Protein AF-A0A7S2R1R9-F1 (afdb_monomer)

InterPro domains:
  IPR0130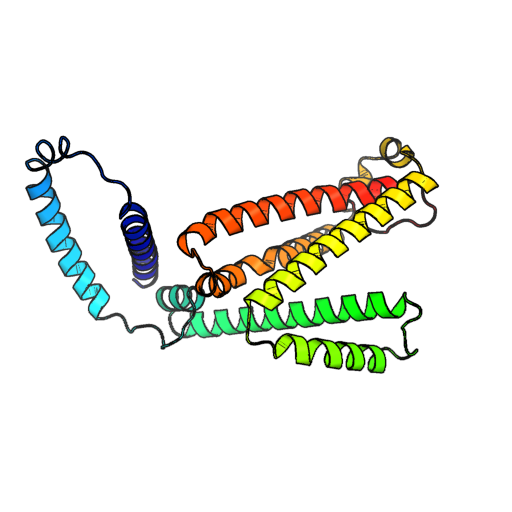57 Amino acid transporter, transmembrane domain [PF01490] (65-236)

Solvent-accessible surface area (backbone atoms only — not comparable to full-atom values): 14734 Å² total; per-residue (Å²): 110,43,59,59,52,32,52,50,55,54,49,52,53,49,52,54,54,52,53,64,67,50,76,76,63,90,74,70,84,78,67,69,74,77,54,68,80,77,40,71,70,53,53,54,56,50,51,52,54,48,49,58,48,47,58,61,50,72,73,51,82,72,68,66,87,89,57,51,74,68,43,44,50,28,29,41,49,57,31,71,64,34,29,56,50,49,52,51,51,52,51,53,50,52,52,50,50,54,52,52,52,52,52,49,52,50,56,52,37,68,78,39,96,78,48,79,87,40,74,68,56,48,51,51,53,51,46,65,58,47,53,61,61,72,66,54,84,55,62,69,61,52,52,54,53,48,53,51,50,53,53,51,55,54,50,52,52,53,51,52,47,50,51,30,37,73,76,50,40,72,56,16,72,78,66,72,49,77,77,55,68,46,56,90,42,72,67,50,46,51,51,45,50,50,51,50,53,58,71,60,57,56,59,77,54,50,64,68,50,35,80,75,43,97,58,54,87,50,44,68,62,52,51,52,52,50,50,52,51,51,50,53,48,49,54,49,53,44,39,53,49,50,36,32,36,58,75,42,91,71,65,69,94,58,74,44,90

Organism: NCBI:txid49252

Secondary structure (DSSP, 8-state):
-HHHHHHHHHHHHHHHHHHHHHTT----TTTTTTSTTSSHHHHHHHHHHHHHHHHHHHTS-PPPTT--HHHHHHHHHHTHHHHHHHHHHHHHHHHHHHHHHHHHHHHHHHTSTT--S-HHHHHHHHHHHHHHHHT---HHHHHHHHHHHHHHHHHHHHHHHHHHHHHHTTGGGGS--GGGSS-SSHHHHHHHHHHHHHHHTTHHHHHHHHTT-S-GGGHHHHHHHHHHHHHHHHHHHHHHHHHHHTTSSS-------

Mean predicted aligned error: 11.94 Å

Structure (mmCIF, N/CA/C/O backbone):
data_AF-A0A7S2R1R9-F1
#
_entry.id   AF-A0A7S2R1R9-F1
#
loop_
_atom_site.group_PDB
_atom_site.id
_atom_site.type_symbol
_atom_site.label_atom_id
_atom_site.label_alt_id
_atom_site.label_comp_id
_atom_site.label_asym_id
_atom_site.label_entity_id
_atom_site.label_seq_id
_atom_site.pdbx_PDB_ins_code
_atom_site.Cartn_x
_atom_site.Cartn_y
_atom_site.Cartn_z
_atom_site.occupancy
_atom_site.B_iso_or_equiv
_atom_site.auth_seq_id
_atom_site.auth_comp_id
_atom_site.auth_asym_id
_atom_site.auth_atom_id
_atom_site.pdbx_PDB_model_num
ATOM 1 N N . ASP A 1 1 ? -28.856 -13.871 17.819 1.00 63.75 1 ASP A N 1
ATOM 2 C CA . ASP A 1 1 ? -28.711 -12.886 18.918 1.00 63.75 1 ASP A CA 1
ATOM 3 C C . ASP A 1 1 ? -27.530 -11.928 18.795 1.00 63.75 1 ASP A C 1
ATOM 5 O O . ASP A 1 1 ? -27.769 -10.733 18.704 1.00 63.75 1 ASP A O 1
ATOM 9 N N . ARG A 1 2 ? -26.269 -12.381 18.755 1.00 61.78 2 ARG A N 1
ATOM 10 C CA . ARG A 1 2 ? -25.092 -11.475 18.716 1.00 61.78 2 ARG A CA 1
ATOM 11 C C . ARG A 1 2 ? -25.023 -10.553 17.486 1.00 61.78 2 ARG A C 1
ATOM 13 O O . ARG A 1 2 ? -24.747 -9.368 17.612 1.00 61.78 2 ARG A O 1
ATOM 20 N N . LEU A 1 3 ? -25.391 -11.057 16.309 1.00 60.50 3 LEU A N 1
ATOM 21 C CA . LEU A 1 3 ? -25.391 -10.272 15.067 1.00 60.50 3 LEU A CA 1
ATOM 22 C C . LEU A 1 3 ? -26.447 -9.148 15.067 1.00 60.50 3 LEU A C 1
ATOM 24 O O . LEU A 1 3 ? -26.178 -8.040 14.615 1.00 60.50 3 LEU A O 1
ATOM 28 N N . VAL A 1 4 ? -27.619 -9.409 15.657 1.00 66.81 4 VAL A N 1
ATOM 29 C CA . VAL A 1 4 ? -28.670 -8.399 15.875 1.00 66.81 4 VAL A CA 1
ATOM 30 C C . VAL A 1 4 ? -28.170 -7.323 16.842 1.00 66.81 4 VAL A C 1
ATOM 32 O O . VAL A 1 4 ? -28.324 -6.137 16.571 1.00 66.81 4 VAL A O 1
ATOM 35 N N . LYS A 1 5 ? -27.472 -7.718 17.915 1.00 64.44 5 LYS A N 1
ATOM 36 C CA . LYS A 1 5 ? -26.838 -6.787 18.868 1.00 64.44 5 LYS A CA 1
ATOM 37 C C . LYS A 1 5 ? -25.778 -5.897 18.202 1.00 64.44 5 LYS A C 1
ATOM 39 O O . LYS A 1 5 ? -25.724 -4.703 18.476 1.00 64.44 5 LYS A O 1
ATOM 44 N N . CYS A 1 6 ? -24.985 -6.448 17.282 1.00 63.81 6 CYS A N 1
ATOM 45 C CA . CYS A 1 6 ? -24.023 -5.676 16.494 1.00 63.81 6 CYS A CA 1
ATOM 46 C C . CYS A 1 6 ? -24.707 -4.631 15.594 1.00 63.81 6 CYS A C 1
ATOM 48 O O . CYS A 1 6 ? -24.239 -3.496 15.509 1.00 63.81 6 CYS A O 1
ATOM 50 N N . LEU A 1 7 ? -25.814 -4.991 14.935 1.00 66.44 7 LEU A N 1
ATOM 51 C CA . LEU A 1 7 ? -26.575 -4.060 14.093 1.00 66.44 7 LEU A CA 1
ATOM 52 C C . LEU A 1 7 ? -27.149 -2.896 14.913 1.00 66.44 7 LEU A C 1
ATOM 54 O O . LEU A 1 7 ? -27.009 -1.746 14.497 1.00 66.44 7 LEU A O 1
ATOM 58 N N . TYR A 1 8 ? -27.682 -3.174 16.107 1.00 65.62 8 TYR A N 1
ATOM 59 C CA . TYR A 1 8 ? -28.163 -2.135 17.025 1.00 65.62 8 TYR A CA 1
ATOM 60 C C . TYR A 1 8 ? -27.048 -1.195 17.495 1.00 65.62 8 TYR A C 1
ATOM 62 O O . TYR A 1 8 ? -27.221 0.019 17.442 1.00 65.62 8 TYR A O 1
ATOM 70 N N . TYR A 1 9 ? -25.876 -1.719 17.868 1.00 67.19 9 TYR A N 1
ATOM 71 C CA . TYR A 1 9 ? -24.728 -0.884 18.248 1.00 67.19 9 TYR A CA 1
ATOM 72 C C . TYR A 1 9 ? -24.283 0.058 17.110 1.00 67.19 9 TYR A C 1
ATOM 74 O O . TYR A 1 9 ? -23.940 1.221 17.351 1.00 67.19 9 TYR A O 1
ATOM 82 N N . ILE A 1 10 ? -24.306 -0.414 15.856 1.00 66.31 10 ILE A N 1
ATOM 83 C CA . ILE A 1 10 ? -23.992 0.412 14.678 1.00 66.31 10 ILE A CA 1
ATOM 84 C C . ILE A 1 10 ? -25.052 1.506 14.481 1.00 66.31 10 ILE A C 1
ATOM 86 O O . ILE A 1 10 ? -24.714 2.648 14.150 1.00 66.31 10 ILE A O 1
ATOM 90 N N . GLU A 1 11 ? -26.327 1.173 14.670 1.00 65.44 11 GLU A N 1
ATOM 91 C CA . GLU A 1 11 ? -27.445 2.101 14.503 1.00 65.44 11 GLU A CA 1
ATOM 92 C C . GLU A 1 11 ? -27.473 3.180 15.596 1.00 65.44 11 GLU A C 1
ATOM 94 O O . GLU A 1 11 ? -27.579 4.369 15.288 1.00 65.44 11 GLU A O 1
ATOM 99 N N . GLU A 1 12 ? -27.242 2.808 16.853 1.00 61.91 12 GLU A N 1
ATOM 100 C CA . GLU A 1 12 ? -27.169 3.736 17.983 1.00 61.91 12 GLU A CA 1
ATOM 101 C C . GLU A 1 12 ? -25.979 4.702 17.845 1.00 61.91 12 GLU A C 1
ATOM 103 O O . GLU A 1 12 ? -26.135 5.919 17.992 1.00 61.91 12 GLU A O 1
ATOM 108 N N . ASN A 1 13 ? -24.811 4.206 17.413 1.00 61.69 13 ASN A N 1
ATOM 109 C CA . ASN A 1 13 ? -23.664 5.064 17.095 1.00 61.69 13 ASN A CA 1
ATOM 110 C C . ASN A 1 13 ? -23.911 5.982 15.889 1.00 61.69 13 ASN A C 1
ATOM 112 O O . ASN A 1 13 ? -23.386 7.102 15.846 1.00 61.69 13 ASN A O 1
ATOM 116 N N . LYS A 1 14 ? -24.714 5.563 14.901 1.00 57.97 14 LYS A N 1
ATOM 117 C CA . LYS A 1 14 ? -25.156 6.456 13.816 1.00 57.97 14 LYS A CA 1
ATOM 118 C C . LYS A 1 14 ? -26.059 7.564 14.357 1.00 57.97 14 LYS A C 1
ATOM 120 O O . LYS A 1 14 ? -25.831 8.732 14.034 1.00 57.97 14 LYS A O 1
ATOM 125 N N . ILE A 1 15 ? -27.039 7.232 15.198 1.00 49.41 15 ILE A N 1
ATOM 126 C CA . ILE A 1 15 ? -27.992 8.196 15.771 1.00 49.41 15 ILE A CA 1
ATOM 127 C C . ILE A 1 15 ? -27.271 9.208 16.671 1.00 49.41 15 ILE A C 1
ATOM 129 O O . ILE A 1 15 ? -27.505 10.415 16.546 1.00 49.41 15 ILE A O 1
ATOM 133 N N . TYR A 1 16 ? -26.335 8.754 17.508 1.00 45.72 16 TYR A N 1
ATOM 134 C CA . TYR A 1 16 ? -25.568 9.625 18.401 1.00 45.72 16 TYR A CA 1
ATOM 135 C C . TYR A 1 16 ? -24.697 10.630 17.627 1.00 45.72 16 TYR A C 1
ATOM 137 O O . TYR A 1 16 ? -24.669 11.824 17.942 1.00 45.72 16 TYR A O 1
ATOM 145 N N . ASN A 1 17 ? -24.060 10.186 16.538 1.00 48.56 17 ASN A N 1
ATOM 146 C CA . ASN A 1 17 ? -23.268 11.065 15.672 1.00 48.56 17 ASN A CA 1
ATOM 147 C C . ASN A 1 17 ? -24.140 12.068 14.884 1.00 48.56 17 ASN A C 1
ATOM 149 O O . ASN A 1 17 ? -23.760 13.233 14.736 1.00 48.56 17 ASN A O 1
ATOM 153 N N . VAL A 1 18 ? -25.337 11.670 14.437 1.00 50.72 18 VAL A N 1
ATOM 154 C CA . VAL A 1 18 ? -26.288 12.568 13.748 1.00 50.72 18 VAL A CA 1
ATOM 155 C C . VAL A 1 18 ? -26.890 13.605 14.707 1.00 50.72 18 VAL A C 1
ATOM 157 O O . VAL A 1 18 ? -27.048 14.770 14.335 1.00 50.72 18 VAL A O 1
ATOM 160 N N . SER A 1 19 ? -27.187 13.210 15.946 1.00 48.94 19 SER A N 1
ATOM 161 C CA . SER A 1 19 ? -27.663 14.089 17.023 1.00 48.94 19 SER A CA 1
ATOM 162 C C . SER A 1 19 ? -26.641 15.186 17.351 1.00 48.94 19 SER A C 1
ATOM 164 O O . SER A 1 19 ? -26.970 16.377 17.327 1.00 48.94 19 SER A O 1
ATOM 166 N N . LYS A 1 20 ? -25.370 14.804 17.533 1.00 44.59 20 LYS A N 1
ATOM 167 C CA . LYS A 1 20 ? -24.270 15.736 17.823 1.00 44.59 20 LYS A CA 1
ATOM 168 C C . LYS A 1 20 ? -24.002 16.706 16.663 1.00 44.59 20 LYS A C 1
ATOM 170 O O . LYS A 1 20 ? -23.776 17.890 16.897 1.00 44.59 20 LYS A O 1
ATOM 175 N N . SER A 1 21 ? -24.121 16.243 15.415 1.00 48.00 21 SER A N 1
ATOM 176 C CA . SER A 1 21 ? -23.999 17.084 14.210 1.00 48.00 21 SER A CA 1
ATOM 177 C C . SER A 1 21 ? -25.171 18.071 14.037 1.00 48.00 21 SER A C 1
ATOM 179 O O . SER A 1 21 ? -24.993 19.190 13.548 1.00 48.00 21 SER A O 1
ATOM 181 N N . ARG A 1 22 ? -26.382 17.712 14.486 1.00 45.84 22 ARG A N 1
ATOM 182 C CA . ARG A 1 22 ? -27.576 18.575 14.396 1.00 45.84 22 ARG A CA 1
ATOM 183 C C . ARG A 1 22 ? -27.680 19.639 15.492 1.00 45.84 22 ARG A C 1
ATOM 185 O O . ARG A 1 22 ? -28.485 20.558 15.337 1.00 45.84 22 ARG A O 1
ATOM 192 N N . GLY A 1 23 ? -26.828 19.601 16.519 1.00 45.72 23 GLY A N 1
ATOM 193 C CA . GLY A 1 23 ? -26.759 20.602 17.595 1.00 45.72 23 GLY A CA 1
ATOM 194 C C . GLY A 1 23 ? -26.401 22.036 17.162 1.00 45.72 23 GLY A C 1
ATOM 195 O O . GLY A 1 23 ? -26.325 22.924 18.008 1.00 45.72 23 GLY A O 1
ATOM 196 N N . HIS A 1 24 ? -26.199 22.297 15.863 1.00 42.72 24 HIS A N 1
ATOM 197 C CA . HIS A 1 24 ? -25.832 23.617 15.336 1.00 42.72 24 HIS A CA 1
ATOM 198 C C . HIS A 1 24 ? -26.765 24.202 14.263 1.00 42.72 24 HIS A C 1
ATOM 200 O O . HIS A 1 24 ? -26.494 25.282 13.739 1.00 42.72 24 HIS A O 1
ATOM 206 N N . ARG A 1 25 ? -27.906 23.570 13.955 1.00 44.00 25 ARG A N 1
ATOM 207 C CA . ARG A 1 25 ? -28.942 24.202 13.116 1.00 44.00 25 ARG A CA 1
ATOM 208 C C . ARG A 1 25 ? -30.123 24.641 13.975 1.00 44.00 25 ARG A C 1
ATOM 210 O O . ARG A 1 25 ? -30.957 23.826 14.353 1.00 44.00 25 ARG A O 1
ATOM 217 N N . LYS A 1 26 ? -30.217 25.954 14.230 1.00 44.34 26 LYS A N 1
ATOM 218 C CA . LYS A 1 26 ? -31.436 26.635 14.703 1.00 44.34 26 LYS A CA 1
ATOM 219 C C . LYS A 1 26 ? -32.569 26.376 13.704 1.00 44.34 26 LYS A C 1
ATOM 221 O O . LYS A 1 26 ? -32.774 27.140 12.767 1.00 44.34 26 LYS A O 1
ATOM 226 N N . THR A 1 27 ? -33.298 25.279 13.875 1.00 43.88 27 THR A N 1
ATOM 227 C CA . THR A 1 27 ? -34.550 25.052 13.155 1.00 43.88 27 THR A CA 1
ATOM 228 C C . THR A 1 27 ? -35.643 25.911 13.773 1.00 43.88 27 THR A C 1
ATOM 230 O O . THR A 1 27 ? -35.882 25.870 14.982 1.00 43.88 27 THR A O 1
ATOM 233 N N . SER A 1 28 ? -36.271 26.696 12.907 1.00 50.31 28 SER A N 1
ATOM 234 C CA . SER A 1 28 ? -37.325 27.664 13.168 1.00 50.31 28 SER A CA 1
ATOM 235 C C . SER A 1 28 ? -38.508 27.086 13.958 1.00 50.31 28 SER A C 1
ATOM 237 O O . SER A 1 28 ? -38.953 25.951 13.777 1.00 50.31 28 SER A O 1
ATOM 239 N N . SER A 1 29 ? -39.035 27.922 14.848 1.00 50.94 29 SER A N 1
ATOM 240 C CA . SER A 1 29 ? -40.053 27.653 15.871 1.00 50.94 29 SER A CA 1
ATOM 241 C C . SER A 1 29 ? -41.446 27.262 15.349 1.00 50.94 29 SER A C 1
ATOM 243 O O . SER A 1 29 ? -42.312 26.902 16.145 1.00 50.94 29 SER A O 1
ATOM 245 N N . LEU A 1 30 ? -41.676 27.271 14.034 1.00 49.41 30 LEU A N 1
ATOM 246 C CA . LEU A 1 30 ? -43.000 27.072 13.430 1.00 49.41 30 LEU A CA 1
ATOM 247 C C . LEU A 1 30 ? -43.379 25.603 13.181 1.00 49.41 30 LEU A C 1
ATOM 249 O O . LEU A 1 30 ? -44.562 25.292 13.075 1.00 49.41 30 LEU A O 1
ATOM 253 N N . ARG A 1 31 ? -42.420 24.666 13.181 1.00 46.50 31 ARG A N 1
ATOM 254 C CA . ARG A 1 31 ? -42.706 23.234 12.941 1.00 46.50 31 ARG A CA 1
ATOM 255 C C . ARG A 1 31 ? -43.074 22.436 14.202 1.00 46.50 31 ARG A C 1
ATOM 257 O O . ARG A 1 31 ? -43.508 21.294 14.097 1.00 46.50 31 ARG A O 1
ATOM 264 N N . ARG A 1 32 ? -42.946 23.033 15.398 1.00 49.22 32 ARG A N 1
ATOM 265 C CA . ARG A 1 32 ? -43.160 22.356 16.698 1.00 49.22 32 ARG A CA 1
ATOM 266 C C . ARG A 1 32 ? -44.624 22.121 17.079 1.00 49.22 32 ARG A C 1
ATOM 268 O O . ARG A 1 32 ? -44.876 21.331 17.983 1.00 49.22 32 ARG A O 1
ATOM 275 N N . ARG A 1 33 ? -45.591 22.793 16.445 1.00 50.91 33 ARG A N 1
ATOM 276 C CA . ARG A 1 33 ? -47.006 22.683 16.854 1.00 50.91 33 ARG A CA 1
ATOM 277 C C . ARG A 1 33 ? -47.820 21.659 16.061 1.00 50.91 33 ARG A C 1
ATOM 279 O O . ARG A 1 33 ? -48.752 21.108 16.629 1.00 50.91 33 ARG A O 1
ATOM 286 N N . MET A 1 34 ? -47.444 21.334 14.821 1.00 47.28 34 MET A N 1
ATOM 287 C CA . MET A 1 34 ? -48.188 20.350 14.014 1.00 47.28 34 MET A CA 1
ATOM 288 C C . MET A 1 34 ? -47.777 18.888 14.248 1.00 47.28 34 MET A C 1
ATOM 290 O O . MET A 1 34 ? -48.585 18.001 14.015 1.00 47.28 34 MET A O 1
ATOM 294 N N . PHE A 1 35 ? -46.579 18.618 14.775 1.00 46.47 35 PHE A N 1
ATOM 295 C CA . PHE A 1 35 ? -46.134 17.239 15.041 1.00 46.47 35 PHE A CA 1
ATOM 296 C C . PHE A 1 35 ? -46.561 16.684 16.407 1.00 46.47 35 PHE A C 1
ATOM 298 O O . PHE A 1 35 ? -46.531 15.480 16.619 1.00 46.47 35 PHE A O 1
ATOM 305 N N . LYS A 1 36 ? -47.031 17.530 17.331 1.00 46.94 36 LYS A N 1
ATOM 306 C CA . LYS A 1 36 ? -47.235 17.143 18.738 1.00 46.94 36 LYS A CA 1
ATOM 307 C C . LYS A 1 36 ? -48.437 16.215 18.990 1.00 46.94 36 LYS A C 1
ATOM 309 O O . LYS A 1 36 ? -48.588 15.720 20.099 1.00 46.94 36 LYS A O 1
ATOM 314 N N . LYS A 1 37 ? -49.306 15.995 17.996 1.00 47.25 37 LYS A N 1
ATOM 315 C CA . LYS A 1 37 ? -50.548 15.210 18.154 1.00 47.25 37 LYS A CA 1
ATOM 316 C C . LYS A 1 37 ? -50.536 13.857 17.431 1.00 47.25 37 LYS A C 1
ATOM 318 O O . LYS A 1 37 ? -51.423 13.051 17.668 1.00 47.25 37 LYS A O 1
ATOM 323 N N . MET A 1 38 ? -49.523 13.602 16.601 1.00 45.38 38 MET A N 1
ATOM 324 C CA . MET A 1 38 ? -49.336 12.337 15.872 1.00 45.38 38 MET A CA 1
ATOM 325 C C . MET A 1 38 ? -48.191 11.487 16.464 1.00 45.38 38 MET A C 1
ATOM 327 O O . MET A 1 38 ? -47.853 10.437 15.931 1.00 45.38 38 MET A O 1
ATOM 331 N N . ASP A 1 39 ? -47.607 11.958 17.570 1.00 50.66 39 ASP A N 1
ATOM 332 C CA . ASP A 1 39 ? -46.399 11.414 18.199 1.00 50.66 39 ASP A CA 1
ATOM 333 C C . ASP A 1 39 ? -46.721 10.512 19.404 1.00 50.66 39 ASP A C 1
ATOM 335 O O . ASP A 1 39 ? -46.043 9.522 19.644 1.00 50.66 39 ASP A O 1
ATOM 339 N N . SER A 1 40 ? -47.799 10.775 20.157 1.00 50.94 40 SER A N 1
ATOM 340 C CA . SER A 1 40 ? -48.005 10.100 21.453 1.00 50.94 40 SER A CA 1
ATOM 341 C C . SER A 1 40 ? -48.355 8.610 21.352 1.00 50.94 40 SER A C 1
ATOM 343 O O . SER A 1 40 ? -48.248 7.895 22.345 1.00 50.94 40 SER A O 1
ATOM 345 N N . SER A 1 41 ? -48.797 8.140 20.183 1.00 50.69 41 SER A N 1
ATOM 346 C CA . SER A 1 41 ? -49.113 6.727 19.927 1.00 50.69 41 SER A CA 1
ATOM 347 C C . SER A 1 41 ? -47.893 5.937 19.440 1.00 50.69 41 SER A C 1
ATOM 349 O O . SER A 1 41 ? -47.770 4.767 19.779 1.00 50.69 41 SER A O 1
ATOM 351 N N . ARG A 1 42 ? -46.978 6.573 18.688 1.00 49.16 42 ARG A N 1
ATOM 352 C CA . ARG A 1 42 ? -45.684 5.980 18.296 1.00 49.16 42 ARG A CA 1
ATOM 353 C C . ARG A 1 42 ? -44.712 5.939 19.468 1.00 49.16 42 ARG A C 1
ATOM 355 O O . ARG A 1 42 ? -44.139 4.892 19.720 1.00 49.16 42 ARG A O 1
ATOM 362 N N . ILE A 1 43 ? -44.657 7.015 20.256 1.00 51.25 43 ILE A N 1
ATOM 363 C CA . ILE A 1 43 ? -43.801 7.110 21.446 1.00 51.25 43 ILE A CA 1
ATOM 364 C C . ILE A 1 43 ? -44.061 5.963 22.438 1.00 51.25 43 ILE A C 1
ATOM 366 O O . ILE A 1 43 ? -43.115 5.459 23.025 1.00 51.25 43 ILE A O 1
ATOM 370 N N . ARG A 1 44 ? -45.311 5.502 22.607 1.00 51.28 44 ARG A N 1
ATOM 371 C CA . ARG A 1 44 ? -45.616 4.381 23.520 1.00 51.28 44 ARG A CA 1
ATOM 372 C C . ARG A 1 44 ? -45.145 3.016 23.011 1.00 51.28 44 ARG A C 1
ATOM 374 O O . ARG A 1 44 ? -44.703 2.213 23.820 1.00 51.28 44 ARG A O 1
ATOM 381 N N . ILE A 1 45 ? -45.235 2.763 21.703 1.00 53.66 45 ILE A N 1
ATOM 382 C CA . ILE A 1 45 ? -44.738 1.515 21.098 1.00 53.66 45 ILE A CA 1
ATOM 383 C C . ILE A 1 45 ? -43.206 1.518 21.114 1.00 53.66 45 ILE A C 1
ATOM 385 O O . ILE A 1 45 ? -42.590 0.509 21.448 1.00 53.66 45 ILE A O 1
ATOM 389 N N . ASP A 1 46 ? -42.599 2.675 20.844 1.00 52.78 46 ASP A N 1
ATOM 390 C CA . ASP A 1 46 ? -41.154 2.852 20.929 1.00 52.78 46 ASP A CA 1
ATOM 391 C C . ASP A 1 46 ? -40.655 2.704 22.380 1.00 52.78 46 ASP A C 1
ATOM 393 O O . ASP A 1 46 ? -39.633 2.072 22.592 1.00 52.78 46 ASP A O 1
ATOM 397 N N . GLU A 1 47 ? -41.369 3.191 23.404 1.00 55.41 47 GLU A N 1
ATOM 398 C CA . GLU A 1 47 ? -40.953 3.057 24.815 1.00 55.41 47 GLU A CA 1
ATOM 399 C C . GLU A 1 47 ? -40.986 1.615 25.349 1.00 55.41 47 GLU A C 1
ATOM 401 O O . GLU A 1 47 ? -40.089 1.233 26.106 1.00 55.41 47 GLU A O 1
ATOM 406 N N . GLU A 1 48 ? -41.986 0.808 24.981 1.00 56.34 48 GLU A N 1
ATOM 407 C CA . GLU A 1 48 ? -42.038 -0.614 25.367 1.00 56.34 48 GLU A CA 1
ATOM 408 C C . GLU A 1 48 ? -40.983 -1.434 24.623 1.00 56.34 48 GLU A C 1
ATOM 410 O O . GLU A 1 48 ? -40.238 -2.190 25.249 1.00 56.34 48 GLU A O 1
ATOM 415 N N . MET A 1 49 ? -40.827 -1.208 23.314 1.00 54.69 49 MET A N 1
ATOM 416 C CA . MET A 1 49 ? -39.800 -1.887 22.525 1.00 54.69 49 MET A CA 1
ATOM 417 C C . MET A 1 49 ? -38.390 -1.474 22.981 1.00 54.69 49 MET A C 1
ATOM 419 O O . MET A 1 49 ? -37.504 -2.319 23.085 1.00 54.69 49 MET A O 1
ATOM 423 N N . VAL A 1 50 ? -38.174 -0.207 23.351 1.00 56.66 50 VAL A N 1
ATOM 424 C CA . VAL A 1 50 ? -36.914 0.285 23.938 1.00 56.66 50 VAL A CA 1
ATOM 425 C C . VAL A 1 50 ? -36.672 -0.296 25.337 1.00 56.66 50 VAL A C 1
ATOM 427 O O . VAL A 1 50 ? -35.520 -0.566 25.680 1.00 56.66 50 VAL A O 1
ATOM 430 N N . LYS A 1 51 ? -37.705 -0.556 26.148 1.00 55.28 51 LYS A N 1
ATOM 431 C CA . LYS A 1 51 ? -37.552 -1.210 27.464 1.00 55.28 51 LYS A CA 1
ATOM 432 C C . LYS A 1 51 ? -37.126 -2.673 27.360 1.00 55.28 51 LYS A C 1
ATOM 434 O O . LYS A 1 51 ? -36.162 -3.060 28.016 1.00 55.28 51 LYS A O 1
ATOM 439 N N . ASP A 1 52 ? -37.763 -3.454 26.496 1.00 55.66 52 ASP A N 1
ATOM 440 C CA . ASP A 1 52 ?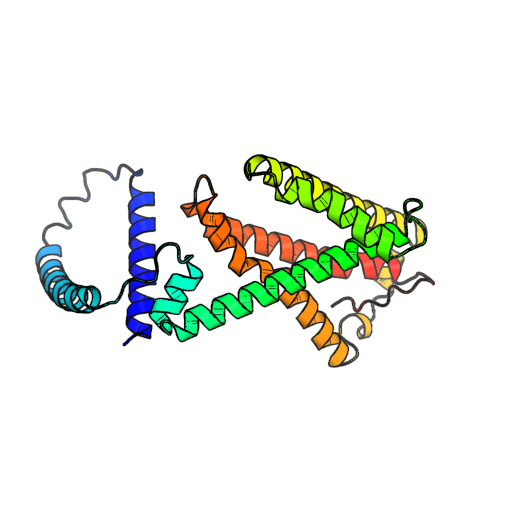 -37.354 -4.847 26.272 1.00 55.66 52 ASP A CA 1
ATOM 441 C C . ASP A 1 52 ? -35.966 -4.930 25.619 1.00 55.66 52 ASP A C 1
ATOM 443 O O . ASP A 1 52 ? -35.144 -5.786 25.961 1.00 55.66 52 ASP A O 1
ATOM 447 N N . THR A 1 53 ? -35.646 -3.975 24.743 1.00 54.00 53 THR A N 1
ATOM 448 C CA . THR A 1 53 ? -34.328 -3.895 24.101 1.00 54.00 53 THR A CA 1
ATOM 449 C C . THR A 1 53 ? -33.238 -3.452 25.086 1.00 54.00 53 THR A C 1
ATOM 451 O O . THR A 1 53 ? -32.146 -4.013 25.083 1.00 54.00 53 THR A O 1
ATOM 454 N N . SER A 1 54 ? -33.519 -2.505 25.985 1.00 54.34 54 SER A N 1
ATOM 455 C CA . SER A 1 54 ? -32.572 -2.054 27.022 1.00 54.34 54 SER A CA 1
ATOM 456 C C . SER A 1 54 ? -32.292 -3.120 28.086 1.00 54.34 54 SER A C 1
ATOM 458 O O . SER A 1 54 ? -31.152 -3.223 28.537 1.00 54.34 54 SER A O 1
ATOM 460 N N . LEU A 1 55 ? -33.265 -3.978 28.410 1.00 56.41 55 LEU A N 1
ATOM 461 C CA . LEU A 1 55 ? -33.061 -5.182 29.232 1.00 56.41 55 LEU A CA 1
ATOM 462 C C . LEU A 1 55 ? -32.204 -6.248 28.524 1.00 56.41 55 LEU A C 1
ATOM 464 O O . LEU A 1 55 ? -31.384 -6.925 29.148 1.00 56.41 55 LEU A O 1
ATOM 468 N N . LEU A 1 56 ? -32.340 -6.381 27.202 1.00 56.44 56 LEU A N 1
ATOM 469 C CA . LEU A 1 56 ? -31.462 -7.228 26.383 1.00 56.44 56 LEU A CA 1
ATOM 470 C C . LEU A 1 56 ? -30.034 -6.673 26.274 1.00 56.44 56 LEU A C 1
ATOM 472 O O . LEU A 1 56 ? -29.093 -7.459 26.112 1.00 56.44 56 LEU A O 1
ATOM 476 N N . ILE A 1 57 ? -29.879 -5.348 26.371 1.00 53.97 57 ILE A N 1
ATOM 477 C CA . ILE A 1 57 ? -28.597 -4.632 26.355 1.00 53.97 57 ILE A CA 1
ATOM 478 C C . ILE A 1 57 ? -27.914 -4.662 27.730 1.00 53.97 57 ILE A C 1
ATOM 480 O O . ILE A 1 57 ? -26.696 -4.826 27.786 1.00 53.97 57 ILE A O 1
ATOM 484 N N . SER A 1 58 ? -28.659 -4.595 28.838 1.00 56.22 58 SER A N 1
ATOM 485 C CA . SER A 1 58 ? -28.082 -4.603 30.194 1.00 56.22 58 SER A CA 1
ATOM 486 C C . SER A 1 58 ? -27.387 -5.917 30.566 1.00 56.22 58 SER A C 1
ATOM 488 O O . SER A 1 58 ? -26.543 -5.928 31.455 1.00 56.22 58 SER A O 1
ATOM 490 N N . ASN A 1 59 ? -27.712 -7.016 29.877 1.00 58.97 59 ASN A N 1
ATOM 491 C CA . ASN A 1 59 ? -27.047 -8.316 30.029 1.00 58.97 59 ASN A CA 1
ATOM 492 C C . ASN A 1 59 ? -25.861 -8.514 29.069 1.00 58.97 59 ASN A C 1
ATOM 494 O O . ASN A 1 59 ? -25.338 -9.625 28.956 1.00 58.97 59 ASN A O 1
ATOM 498 N N . ILE A 1 60 ? -25.460 -7.487 28.314 1.00 63.56 60 ILE A N 1
ATOM 499 C CA . ILE A 1 60 ? -24.327 -7.596 27.397 1.00 63.56 60 ILE A CA 1
ATOM 500 C C . ILE A 1 60 ? -23.051 -7.243 28.148 1.00 63.56 60 ILE A C 1
ATOM 502 O O . ILE A 1 60 ? -22.851 -6.109 28.573 1.00 63.56 60 ILE A O 1
ATOM 506 N N . GLU A 1 61 ? -22.170 -8.230 28.260 1.00 74.12 61 GLU A N 1
ATOM 507 C CA . GLU A 1 61 ? -20.813 -8.037 28.746 1.00 74.12 61 GLU A CA 1
ATOM 508 C C . GLU A 1 61 ? -20.108 -7.001 27.860 1.00 74.12 61 GLU A C 1
ATOM 510 O O . GLU A 1 61 ? -19.946 -7.187 26.644 1.00 74.12 61 GLU A O 1
ATOM 515 N N . SER A 1 62 ? -19.766 -5.864 28.464 1.00 78.12 62 SER A N 1
ATOM 516 C CA . SER A 1 62 ? -19.072 -4.778 27.782 1.00 78.12 62 SER A CA 1
ATOM 517 C C . SER A 1 62 ? -17.738 -5.284 27.233 1.00 78.12 62 SER A C 1
ATOM 519 O O . SER A 1 62 ? -17.072 -6.064 27.920 1.00 78.12 62 SER A O 1
ATOM 521 N N . PRO A 1 63 ? -17.318 -4.841 26.035 1.00 83.62 63 PRO A N 1
ATOM 522 C CA . PRO A 1 63 ? -16.000 -5.181 25.525 1.00 83.62 63 PRO A CA 1
ATOM 523 C C . PRO A 1 63 ? -14.916 -4.755 26.531 1.00 83.62 63 PRO A C 1
ATOM 525 O O . PRO A 1 63 ? -15.126 -3.796 27.285 1.00 83.62 63 PRO A O 1
ATOM 528 N N . PRO A 1 64 ? -13.755 -5.433 26.542 1.00 86.50 64 PRO A N 1
ATOM 529 C CA . PRO A 1 64 ? -12.630 -5.049 27.383 1.00 86.50 64 PRO A CA 1
ATOM 530 C C . PRO A 1 64 ? -12.299 -3.557 27.244 1.00 86.50 64 PRO A C 1
ATOM 532 O O . PRO A 1 64 ? -12.405 -2.977 26.156 1.00 86.50 64 PRO A O 1
ATOM 535 N N . GLN A 1 65 ? -11.895 -2.923 28.347 1.00 81.06 65 GLN A N 1
ATOM 536 C CA . GLN A 1 65 ? -11.501 -1.513 28.330 1.00 81.06 65 GLN A CA 1
ATOM 537 C C . GLN A 1 65 ? -10.361 -1.292 27.320 1.00 81.06 65 GLN A C 1
ATOM 539 O O . GLN A 1 65 ? -9.471 -2.129 27.192 1.00 81.06 65 GLN A O 1
ATOM 544 N N . ASN A 1 66 ? -10.398 -0.160 26.608 1.00 78.69 66 ASN A N 1
ATOM 545 C CA . ASN A 1 66 ? -9.452 0.228 25.547 1.00 78.69 66 ASN A CA 1
ATOM 546 C C . ASN A 1 66 ? -9.516 -0.596 24.248 1.00 78.69 66 ASN A C 1
ATOM 548 O O . ASN A 1 66 ? -8.597 -0.535 23.433 1.00 78.69 66 ASN A O 1
ATOM 552 N N . THR A 1 67 ? -10.607 -1.326 24.008 1.00 81.50 67 THR A N 1
ATOM 553 C CA . THR A 1 67 ? -10.824 -1.976 22.709 1.00 81.50 67 THR A CA 1
ATOM 554 C C . THR A 1 67 ? -11.154 -0.929 21.640 1.00 81.50 67 THR A C 1
ATOM 556 O O . THR A 1 67 ? -12.086 -0.137 21.810 1.00 81.50 67 THR A O 1
ATOM 559 N N . ASN A 1 68 ? -10.421 -0.946 20.522 1.00 79.62 68 ASN A N 1
ATOM 560 C CA . ASN A 1 68 ? -10.663 -0.048 19.391 1.00 79.62 68 ASN A CA 1
ATOM 561 C C . ASN A 1 68 ? -12.040 -0.298 18.738 1.00 79.62 68 ASN A C 1
ATOM 563 O O . ASN A 1 68 ? -12.698 -1.312 18.977 1.00 79.62 68 ASN A O 1
ATOM 567 N N . THR A 1 69 ? -12.490 0.621 17.880 1.00 80.00 69 THR A N 1
ATOM 568 C CA . THR A 1 69 ? -13.835 0.538 17.270 1.00 80.00 69 THR A CA 1
ATOM 569 C C . THR A 1 69 ? -14.062 -0.785 16.514 1.00 80.00 69 THR A C 1
ATOM 571 O O . THR A 1 69 ? -15.142 -1.368 16.604 1.00 80.00 69 THR A O 1
ATOM 574 N N . PHE A 1 70 ? -13.053 -1.302 15.805 1.00 81.31 70 PHE A N 1
ATOM 575 C CA . PHE A 1 70 ? -13.152 -2.579 15.084 1.00 81.31 70 PHE A CA 1
ATOM 576 C C . PHE A 1 70 ? -13.252 -3.787 16.017 1.00 81.31 70 PHE A C 1
ATOM 578 O O . PHE A 1 70 ? -14.057 -4.688 15.780 1.00 81.31 70 PHE A O 1
ATOM 585 N N . GLY A 1 71 ? -12.482 -3.787 17.097 1.00 85.75 71 GLY A N 1
ATOM 586 C CA . GLY A 1 71 ? -12.529 -4.799 18.138 1.00 85.75 71 GLY A CA 1
ATOM 587 C C . GLY A 1 71 ? -13.869 -4.787 18.867 1.00 85.75 71 GLY A C 1
ATOM 588 O O . GLY A 1 71 ? -14.400 -5.854 19.149 1.00 85.75 71 GLY A O 1
ATOM 589 N N . GLN A 1 72 ? -14.484 -3.617 19.078 1.00 84.88 72 GLN A N 1
ATOM 590 C CA . GLN A 1 72 ? -15.837 -3.528 19.644 1.00 84.88 72 GLN A CA 1
ATOM 591 C C . GLN A 1 72 ? -16.871 -4.174 18.714 1.00 84.88 72 GLN A C 1
ATOM 593 O O . GLN A 1 72 ? -17.682 -4.985 19.158 1.00 84.88 72 GLN A O 1
ATOM 598 N N . VAL A 1 73 ? -16.812 -3.883 17.410 1.00 84.19 73 VAL A N 1
ATOM 599 C CA . VAL A 1 73 ? -17.694 -4.519 16.415 1.00 84.19 73 VAL A CA 1
ATOM 600 C C . VAL A 1 73 ? -17.482 -6.038 16.388 1.00 84.19 73 VAL A C 1
ATOM 602 O O . VAL A 1 73 ? -18.452 -6.797 16.432 1.00 84.19 73 VAL A O 1
ATOM 605 N N . SER A 1 74 ? -16.227 -6.493 16.383 1.00 88.19 74 SER A N 1
ATOM 606 C CA . SER A 1 74 ? -15.895 -7.922 16.396 1.00 88.19 74 SER A CA 1
ATOM 607 C C . SER A 1 74 ? -16.345 -8.616 17.686 1.00 88.19 74 SER A C 1
ATOM 609 O O . SER A 1 74 ? -16.896 -9.718 17.642 1.00 88.19 74 SER A O 1
ATOM 611 N N . TRP A 1 75 ? -16.213 -7.944 18.832 1.00 87.25 75 TRP A N 1
ATOM 612 C CA . TRP A 1 75 ? -16.701 -8.415 20.126 1.00 87.25 75 TRP A CA 1
ATOM 613 C C . TRP A 1 75 ? -18.213 -8.615 20.122 1.00 87.25 75 TRP A C 1
ATOM 615 O O . TRP A 1 75 ? -18.705 -9.677 20.501 1.00 87.25 75 TRP A O 1
ATOM 625 N N . TYR A 1 76 ? -18.973 -7.627 19.652 1.00 84.44 76 TYR A N 1
ATOM 626 C CA . TYR A 1 76 ? -20.426 -7.757 19.613 1.00 84.44 76 TYR A CA 1
ATOM 627 C C . TYR A 1 76 ? -20.889 -8.826 18.618 1.00 84.44 76 TYR A C 1
ATOM 629 O O . TYR A 1 76 ? -21.889 -9.494 18.881 1.00 84.44 76 TYR A O 1
ATOM 637 N N . ALA A 1 77 ? -20.161 -9.038 17.518 1.00 86.62 77 ALA A N 1
ATOM 638 C CA . ALA A 1 77 ? -20.493 -10.054 16.523 1.00 86.62 77 ALA A CA 1
ATOM 639 C C . ALA A 1 77 ? -20.123 -11.484 16.970 1.00 86.62 77 ALA A C 1
ATOM 641 O O . ALA A 1 77 ? -20.955 -12.393 16.899 1.00 86.62 77 ALA A O 1
ATOM 642 N N . PHE A 1 78 ? -18.899 -11.683 17.462 1.00 88.38 78 PHE A N 1
ATOM 643 C CA . PHE A 1 78 ? -18.284 -13.003 17.667 1.00 88.38 78 PHE A CA 1
ATOM 644 C C . PHE A 1 78 ? -17.748 -13.226 19.096 1.00 88.38 78 PHE A C 1
ATOM 646 O O . PHE A 1 78 ? -17.422 -14.353 19.468 1.00 88.38 78 PHE A O 1
ATOM 653 N N . GLY A 1 79 ? -17.721 -12.197 19.944 1.00 89.62 79 GLY A N 1
ATOM 654 C CA . GLY A 1 79 ? -17.170 -12.234 21.304 1.00 89.62 79 GLY A CA 1
ATOM 655 C C . GLY A 1 79 ? -15.643 -12.303 21.329 1.00 89.62 79 GLY A C 1
ATOM 656 O O . GLY A 1 79 ? -14.979 -11.857 20.395 1.00 89.62 79 GLY A O 1
ATOM 657 N N . ASN A 1 80 ? -15.096 -12.917 22.383 1.00 90.75 80 ASN A N 1
ATOM 658 C CA . ASN A 1 80 ? -13.653 -13.115 22.575 1.00 90.75 80 ASN A CA 1
ATOM 659 C C . ASN A 1 80 ? -12.947 -13.671 21.327 1.00 90.75 80 ASN A C 1
ATOM 661 O O . ASN A 1 80 ? -11.926 -13.136 20.913 1.00 90.75 80 ASN A O 1
ATOM 665 N N . VAL A 1 81 ? -13.495 -14.716 20.698 1.00 92.31 81 VAL A N 1
ATOM 666 C CA . VAL A 1 81 ? -12.837 -15.384 19.559 1.00 92.31 81 VAL A CA 1
ATOM 667 C C . VAL A 1 81 ? -12.649 -14.430 18.379 1.00 92.31 81 VAL A C 1
ATOM 669 O O . VAL A 1 81 ? -11.575 -14.396 17.785 1.00 92.31 81 VAL A O 1
ATOM 672 N N . GLY A 1 82 ? -13.663 -13.620 18.063 1.00 90.31 82 GLY A N 1
ATOM 673 C CA . GLY A 1 82 ? -13.546 -12.639 16.985 1.00 90.31 82 GLY A CA 1
ATOM 674 C C . GLY A 1 82 ? -12.573 -11.517 17.308 1.00 90.31 82 GLY A C 1
ATOM 675 O O . GLY A 1 82 ? -11.912 -11.021 16.398 1.00 90.31 82 GLY A O 1
ATOM 676 N N . LEU A 1 83 ? -12.469 -11.122 18.579 1.00 89.69 83 LEU A N 1
ATOM 677 C CA . LEU A 1 83 ? -11.503 -10.112 19.003 1.00 89.69 83 LEU A CA 1
ATOM 678 C C . LEU A 1 83 ? -10.066 -10.605 18.770 1.00 89.69 83 LEU A C 1
ATOM 680 O O . LEU A 1 83 ? -9.323 -9.974 18.027 1.00 89.69 83 LEU A O 1
ATOM 684 N N . TRP A 1 84 ? -9.721 -11.787 19.293 1.00 92.75 84 TRP A N 1
ATOM 685 C CA . TRP A 1 84 ? -8.399 -12.405 19.102 1.00 92.75 84 TRP A CA 1
ATOM 686 C C . TRP A 1 84 ? -8.052 -12.627 17.628 1.00 92.75 84 TRP A C 1
ATOM 688 O O . TRP A 1 84 ? -6.918 -12.396 17.202 1.00 92.75 84 TRP A O 1
ATOM 698 N N . PHE A 1 85 ? -9.028 -13.076 16.838 1.00 93.62 85 PHE A N 1
ATOM 699 C CA . PHE A 1 85 ? -8.844 -13.283 15.407 1.00 93.62 85 PHE A CA 1
ATOM 700 C C . PHE A 1 85 ? -8.577 -11.967 14.668 1.00 93.62 85 PHE A C 1
ATOM 702 O O . PHE A 1 85 ? -7.639 -11.891 13.873 1.00 93.62 85 PHE A O 1
ATOM 709 N N . LEU A 1 86 ? -9.357 -10.920 14.961 1.00 90.31 86 LEU A N 1
ATOM 710 C CA . LEU A 1 86 ? -9.170 -9.596 14.372 1.00 90.31 86 LEU A CA 1
ATOM 711 C C . LEU A 1 86 ? -7.801 -9.021 14.738 1.00 90.31 86 LEU A C 1
ATOM 713 O O . LEU A 1 86 ? -7.089 -8.562 13.847 1.00 90.31 86 LEU A O 1
ATOM 717 N N . ASP A 1 87 ? -7.408 -9.095 16.008 1.00 89.00 87 ASP A N 1
ATOM 718 C CA . ASP A 1 87 ? -6.109 -8.599 16.466 1.00 89.00 87 ASP A CA 1
ATOM 719 C C . ASP A 1 87 ? -4.955 -9.344 15.785 1.00 89.00 87 ASP A C 1
ATOM 721 O O . ASP A 1 87 ? -4.003 -8.718 15.321 1.00 89.00 87 ASP A O 1
ATOM 725 N N . THR A 1 88 ? -5.066 -10.666 15.626 1.00 92.44 88 THR A N 1
ATOM 726 C CA . THR A 1 88 ? -4.059 -11.477 14.922 1.00 92.44 88 THR A CA 1
ATOM 727 C C . THR A 1 88 ? -3.921 -11.060 13.457 1.00 92.44 88 THR A C 1
ATOM 729 O O . THR A 1 88 ? -2.804 -10.874 12.971 1.00 92.44 88 THR A O 1
ATOM 732 N N . ILE A 1 89 ? -5.040 -10.866 12.750 1.00 91.25 89 ILE A N 1
ATOM 733 C CA . ILE A 1 89 ? -5.031 -10.407 11.352 1.00 91.25 89 ILE A CA 1
ATOM 734 C C . ILE A 1 89 ? -4.436 -9.004 11.245 1.00 91.25 89 ILE A C 1
ATOM 736 O O . ILE A 1 89 ? -3.607 -8.755 10.372 1.00 91.25 89 ILE A O 1
ATOM 740 N N . MET A 1 90 ? -4.830 -8.088 12.130 1.00 88.00 90 MET A N 1
ATOM 741 C CA . MET A 1 90 ? -4.330 -6.713 12.117 1.00 88.00 90 MET A CA 1
ATOM 742 C C . MET A 1 90 ? -2.828 -6.657 12.419 1.00 88.00 90 MET A C 1
ATOM 744 O O . MET A 1 90 ? -2.106 -5.906 11.761 1.00 88.00 90 MET A O 1
ATOM 748 N N . LEU A 1 91 ? -2.333 -7.483 13.346 1.00 90.06 91 LEU A N 1
ATOM 749 C CA . LEU A 1 91 ? -0.900 -7.628 13.621 1.00 90.06 91 LEU A CA 1
ATOM 750 C C . LEU A 1 91 ? -0.144 -8.204 12.421 1.00 90.06 91 LEU A C 1
ATOM 752 O O . LEU A 1 91 ? 0.902 -7.672 12.048 1.00 90.06 91 LEU A O 1
ATOM 756 N N . MET A 1 92 ? -0.682 -9.245 11.782 1.00 91.50 92 MET A N 1
ATOM 757 C CA . MET A 1 92 ? -0.093 -9.831 10.576 1.00 91.50 92 MET A CA 1
ATOM 758 C C . MET A 1 92 ? -0.019 -8.806 9.435 1.00 91.50 92 MET A C 1
ATOM 760 O O . MET A 1 92 ? 1.010 -8.695 8.767 1.00 91.50 92 MET A O 1
ATOM 764 N N . LEU A 1 93 ? -1.075 -8.010 9.252 1.00 88.19 93 LEU A N 1
ATOM 765 C CA . LEU A 1 93 ? -1.130 -6.937 8.263 1.00 88.19 93 LEU A CA 1
ATOM 766 C C . LEU A 1 93 ? -0.093 -5.841 8.551 1.00 88.19 93 LEU A C 1
ATOM 768 O O . LEU A 1 93 ? 0.636 -5.440 7.646 1.00 88.19 93 LEU A O 1
ATOM 772 N N . MET A 1 94 ? 0.031 -5.397 9.806 1.00 87.56 94 MET A N 1
ATOM 773 C CA . MET A 1 94 ? 1.057 -4.425 10.211 1.00 87.56 94 MET A CA 1
ATOM 774 C C . MET A 1 94 ? 2.471 -4.950 9.971 1.00 87.56 94 MET A C 1
ATOM 776 O O . MET A 1 94 ? 3.313 -4.225 9.443 1.00 87.56 94 MET A O 1
ATOM 780 N N . PHE A 1 95 ? 2.729 -6.214 10.300 1.00 90.44 95 PHE A N 1
ATOM 781 C CA . PHE A 1 95 ? 4.023 -6.840 10.057 1.00 90.44 95 PHE A CA 1
ATOM 782 C C . PHE A 1 95 ? 4.352 -6.910 8.559 1.00 90.44 95 PHE A C 1
ATOM 784 O O . PHE A 1 95 ? 5.455 -6.545 8.151 1.00 90.44 95 PHE A O 1
ATOM 791 N N . GLY A 1 96 ? 3.376 -7.287 7.727 1.00 90.00 96 GLY A N 1
ATOM 792 C CA . GLY A 1 96 ? 3.517 -7.269 6.269 1.00 90.00 96 GLY A CA 1
ATOM 793 C C . GLY A 1 96 ? 3.823 -5.871 5.721 1.00 90.00 96 GLY A C 1
ATOM 794 O O . GLY A 1 96 ? 4.720 -5.721 4.894 1.00 90.00 96 GLY A O 1
ATOM 795 N N . ILE A 1 97 ? 3.146 -4.838 6.234 1.00 88.69 97 ILE A N 1
ATOM 796 C CA . ILE A 1 97 ? 3.397 -3.435 5.872 1.00 88.69 97 ILE A CA 1
ATOM 797 C C . ILE A 1 97 ? 4.823 -3.003 6.232 1.00 88.69 97 ILE A C 1
ATOM 799 O O . ILE A 1 97 ? 5.500 -2.389 5.405 1.00 88.69 97 ILE A O 1
ATOM 803 N N . LEU A 1 98 ? 5.309 -3.358 7.422 1.00 88.38 98 LEU A N 1
ATOM 804 C CA . LEU A 1 98 ? 6.678 -3.046 7.841 1.00 88.38 98 LEU A CA 1
ATOM 805 C C . LEU A 1 98 ? 7.723 -3.721 6.943 1.00 88.38 98 LEU A C 1
ATOM 807 O O . LEU A 1 98 ? 8.667 -3.060 6.510 1.00 88.38 98 LEU A O 1
ATOM 811 N N . ILE A 1 99 ? 7.539 -5.005 6.616 1.00 89.44 99 ILE A N 1
ATOM 812 C CA . ILE A 1 99 ? 8.440 -5.729 5.706 1.00 89.44 99 ILE A CA 1
ATOM 813 C C . ILE A 1 99 ? 8.433 -5.093 4.314 1.00 89.44 99 ILE A C 1
ATOM 815 O O . ILE A 1 99 ? 9.501 -4.867 3.744 1.00 89.44 99 ILE A O 1
ATOM 819 N N . ALA A 1 100 ? 7.252 -4.782 3.774 1.00 89.62 100 ALA A N 1
ATOM 820 C CA . ALA A 1 100 ? 7.120 -4.185 2.448 1.00 89.62 100 ALA A CA 1
ATOM 821 C C . ALA A 1 100 ? 7.837 -2.828 2.363 1.00 89.62 100 ALA A C 1
ATOM 823 O O . ALA A 1 100 ? 8.616 -2.600 1.435 1.00 89.62 100 ALA A O 1
ATOM 824 N N . TYR A 1 101 ? 7.644 -1.952 3.356 1.00 88.19 101 TYR A N 1
ATOM 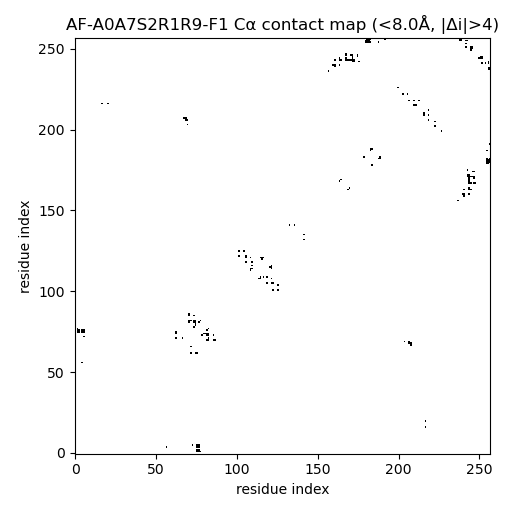825 C CA . TYR A 1 101 ? 8.339 -0.664 3.400 1.00 88.19 101 TYR A CA 1
ATOM 826 C C . TYR A 1 101 ? 9.849 -0.817 3.569 1.00 88.19 101 TYR A C 1
ATOM 828 O O . TYR A 1 101 ? 10.605 -0.131 2.882 1.00 88.19 101 TYR A O 1
ATOM 836 N N . GLN A 1 102 ? 10.304 -1.732 4.427 1.00 88.44 102 GLN A N 1
ATOM 837 C CA . GLN A 1 102 ? 11.732 -1.990 4.594 1.00 88.44 102 GLN A CA 1
ATOM 838 C C . GLN A 1 102 ? 12.365 -2.496 3.289 1.00 88.44 102 GLN A C 1
ATOM 840 O O . GLN A 1 102 ? 13.433 -2.022 2.897 1.00 88.44 102 GLN A O 1
ATOM 845 N N . GLY A 1 103 ? 11.687 -3.402 2.578 1.00 89.00 103 GLY A N 1
ATOM 846 C CA . GLY A 1 103 ? 12.117 -3.877 1.263 1.00 89.00 103 GLY A CA 1
ATOM 847 C C . GLY A 1 103 ? 12.218 -2.747 0.236 1.00 89.00 103 GLY A C 1
ATOM 848 O O . GLY A 1 103 ? 13.223 -2.651 -0.469 1.00 89.00 103 GLY A O 1
ATOM 849 N N . ALA A 1 104 ? 11.228 -1.850 0.198 1.00 87.88 104 ALA A N 1
ATOM 850 C CA . ALA A 1 104 ? 11.244 -0.685 -0.686 1.00 87.88 104 ALA A CA 1
ATOM 851 C C . ALA A 1 104 ? 12.412 0.267 -0.374 1.00 87.88 104 ALA A C 1
ATOM 853 O O . ALA A 1 104 ? 13.128 0.677 -1.287 1.00 87.88 104 ALA A O 1
ATOM 854 N N . ILE A 1 105 ? 12.656 0.574 0.906 1.00 88.31 105 ILE A N 1
ATOM 855 C CA . ILE A 1 105 ? 13.765 1.442 1.336 1.00 88.31 105 ILE A CA 1
ATOM 856 C C . ILE A 1 105 ? 15.115 0.854 0.918 1.00 88.31 105 ILE A C 1
ATOM 858 O O . ILE A 1 105 ? 15.921 1.560 0.316 1.00 88.31 105 ILE A O 1
ATOM 862 N N . ILE A 1 106 ? 15.355 -0.434 1.182 1.00 87.69 106 ILE A N 1
ATOM 863 C CA . ILE A 1 106 ? 16.605 -1.102 0.782 1.00 87.69 106 ILE A CA 1
ATOM 864 C C . ILE A 1 106 ? 16.754 -1.087 -0.746 1.00 87.69 106 ILE A C 1
ATOM 866 O O . ILE A 1 106 ? 17.846 -0.829 -1.254 1.00 87.69 106 ILE A O 1
ATOM 870 N N . GLY A 1 107 ? 15.661 -1.315 -1.481 1.00 86.56 107 GLY A N 1
ATOM 871 C CA . GLY A 1 107 ? 15.634 -1.216 -2.941 1.00 86.56 107 GLY A CA 1
ATOM 872 C C . GLY A 1 107 ? 16.049 0.167 -3.447 1.00 86.56 107 GLY A C 1
ATOM 873 O O . GLY A 1 107 ? 16.859 0.262 -4.368 1.00 86.56 107 GLY A O 1
ATOM 874 N N . PHE A 1 108 ? 15.563 1.238 -2.813 1.00 86.44 108 PHE A N 1
ATOM 875 C CA . PHE A 1 108 ? 15.984 2.600 -3.141 1.00 86.44 108 PHE A CA 1
ATOM 876 C C . PHE A 1 108 ? 17.448 2.857 -2.778 1.00 86.44 108 PHE A C 1
ATOM 878 O O . PHE A 1 108 ? 18.189 3.356 -3.621 1.00 86.44 108 PHE A O 1
ATOM 885 N N . ILE A 1 109 ? 17.895 2.469 -1.577 1.00 87.44 109 ILE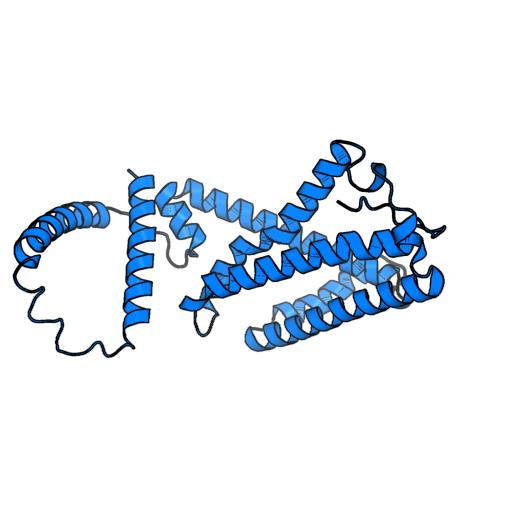 A N 1
ATOM 886 C CA . ILE A 1 109 ? 19.282 2.681 -1.131 1.00 87.44 109 ILE A CA 1
ATOM 887 C C . ILE A 1 109 ? 20.266 1.993 -2.081 1.00 87.44 109 ILE A C 1
ATOM 889 O O . ILE A 1 109 ? 21.229 2.625 -2.514 1.00 87.44 109 ILE A O 1
ATOM 893 N N . LYS A 1 110 ? 19.988 0.745 -2.479 1.00 86.38 110 LYS A N 1
ATOM 894 C CA . LYS A 1 110 ? 20.838 -0.030 -3.395 1.00 86.38 110 LYS A CA 1
ATOM 895 C C . LYS A 1 110 ? 21.057 0.662 -4.745 1.00 86.38 110 LYS A C 1
ATOM 897 O O . LYS A 1 110 ? 22.114 0.503 -5.346 1.00 86.38 110 LYS A O 1
ATOM 902 N N . ASN A 1 111 ? 20.072 1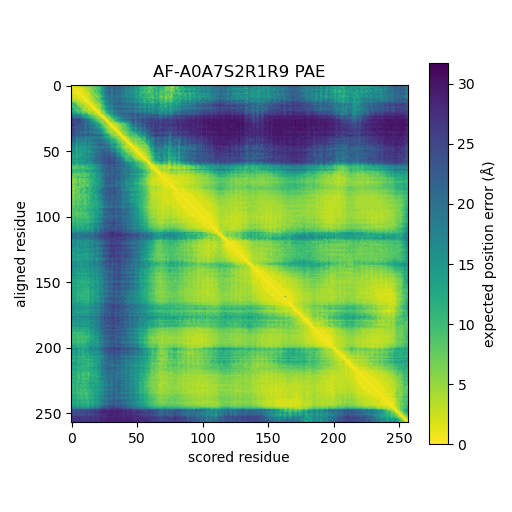.428 -5.209 1.00 83.50 111 ASN A N 1
ATOM 903 C CA . ASN A 1 111 ? 20.125 2.145 -6.484 1.00 83.50 111 ASN A CA 1
ATOM 904 C C . ASN A 1 111 ? 20.658 3.582 -6.346 1.00 83.50 111 ASN A C 1
ATOM 906 O O . ASN A 1 111 ? 20.665 4.334 -7.319 1.00 83.50 111 ASN A O 1
ATOM 910 N N . THR A 1 112 ? 21.105 3.975 -5.153 1.00 82.44 112 THR A N 1
ATOM 911 C CA . THR A 1 112 ? 21.692 5.292 -4.885 1.00 82.44 112 THR A CA 1
ATOM 912 C C . THR A 1 112 ? 23.161 5.155 -4.492 1.00 82.44 112 THR A C 1
ATOM 914 O O . THR A 1 112 ? 23.563 4.128 -3.944 1.00 82.44 112 THR A O 1
ATOM 917 N N . PRO A 1 113 ? 23.982 6.204 -4.675 1.00 80.50 113 PRO A N 1
ATOM 918 C CA . PRO A 1 113 ? 25.369 6.209 -4.200 1.00 80.50 113 PRO A CA 1
ATOM 919 C C . PRO A 1 113 ? 25.495 6.172 -2.664 1.00 80.50 113 PRO A C 1
ATOM 921 O O . PRO A 1 113 ? 26.604 6.213 -2.145 1.00 80.50 113 PRO A O 1
ATOM 924 N N . LEU A 1 114 ? 24.376 6.123 -1.933 1.00 76.12 114 LEU A N 1
ATOM 925 C CA . LEU A 1 114 ? 24.327 6.051 -0.474 1.00 76.12 114 LEU A CA 1
ATOM 926 C C . LEU A 1 114 ? 24.450 4.619 0.068 1.00 76.12 114 LEU A C 1
ATOM 928 O O . LEU A 1 114 ? 24.484 4.453 1.286 1.00 76.12 114 LEU A O 1
ATOM 932 N N . THR A 1 115 ? 24.494 3.591 -0.788 1.00 80.44 115 THR A N 1
ATOM 933 C CA . THR A 1 115 ? 24.675 2.211 -0.316 1.00 80.44 115 THR A CA 1
ATOM 934 C C . THR A 1 115 ? 26.038 2.026 0.351 1.00 80.44 115 THR A C 1
ATOM 936 O O . THR A 1 115 ? 27.074 2.434 -0.179 1.00 80.44 115 THR A O 1
ATOM 939 N N . MET A 1 116 ? 26.051 1.363 1.508 1.00 79.12 116 MET A N 1
ATOM 940 C CA . MET A 1 116 ? 27.288 0.981 2.197 1.00 79.12 116 MET A CA 1
ATOM 941 C C . MET A 1 116 ? 27.862 -0.348 1.672 1.00 79.12 116 MET A C 1
ATOM 943 O O . MET A 1 116 ? 28.786 -0.908 2.263 1.00 79.12 116 MET A O 1
ATOM 947 N N . GLY A 1 117 ? 27.313 -0.884 0.575 1.00 79.62 117 GLY A N 1
ATOM 948 C CA . GLY A 1 117 ? 27.770 -2.117 -0.072 1.00 79.62 117 GLY A CA 1
ATOM 949 C C . GLY A 1 117 ? 27.286 -3.410 0.596 1.00 79.62 117 GLY A C 1
ATOM 950 O O . GLY A 1 117 ? 27.501 -4.490 0.050 1.00 79.62 117 GLY A O 1
ATOM 951 N N . SER A 1 118 ? 26.595 -3.326 1.739 1.00 86.62 118 SER A N 1
ATOM 952 C CA . SER A 1 118 ? 25.999 -4.469 2.439 1.00 86.62 118 SER A CA 1
ATOM 953 C C . SER A 1 118 ? 24.530 -4.208 2.755 1.00 86.62 118 SER A C 1
ATOM 955 O O . SER A 1 118 ? 24.198 -3.260 3.465 1.00 86.62 118 SER A O 1
ATOM 957 N N . SER A 1 119 ? 23.651 -5.105 2.299 1.00 82.81 119 SER A N 1
ATOM 958 C CA . SER A 1 119 ? 22.203 -5.016 2.537 1.00 82.81 119 SER A CA 1
ATOM 959 C C . SER A 1 119 ? 21.838 -5.043 4.023 1.00 82.81 119 SER A C 1
ATOM 961 O O . SER A 1 119 ? 20.857 -4.425 4.431 1.00 82.81 119 SER A O 1
ATOM 963 N N . LEU A 1 120 ? 22.632 -5.738 4.843 1.00 86.81 120 LEU A N 1
ATOM 964 C CA . LEU A 1 120 ? 22.415 -5.830 6.286 1.00 86.81 120 LEU A CA 1
ATOM 965 C C . LEU A 1 120 ? 22.705 -4.483 6.961 1.00 86.81 120 LEU A C 1
ATOM 967 O O . LEU A 1 120 ? 21.928 -4.035 7.802 1.00 86.81 120 LEU A O 1
ATOM 971 N N . ILE A 1 121 ? 23.782 -3.809 6.551 1.00 88.00 121 ILE A N 1
ATOM 972 C CA . ILE A 1 121 ? 24.154 -2.494 7.086 1.00 88.00 121 ILE A CA 1
ATOM 973 C C . ILE A 1 121 ? 23.135 -1.440 6.646 1.00 88.00 121 ILE A C 1
ATOM 975 O O . ILE A 1 121 ? 22.644 -0.694 7.491 1.00 88.00 121 ILE A O 1
ATOM 979 N N . ASP A 1 122 ? 22.744 -1.440 5.369 1.00 86.81 122 ASP A N 1
ATOM 980 C CA . ASP A 1 122 ? 21.725 -0.523 4.841 1.00 86.81 122 ASP A CA 1
ATOM 981 C C . ASP A 1 122 ? 20.381 -0.701 5.587 1.00 86.81 122 ASP A C 1
ATOM 983 O O . ASP A 1 122 ? 19.718 0.278 5.940 1.00 86.81 122 ASP A O 1
ATOM 987 N N . SER A 1 123 ? 20.020 -1.947 5.927 1.00 86.44 123 SER A N 1
ATOM 988 C CA . SER A 1 123 ? 18.832 -2.266 6.730 1.00 86.44 123 SER A CA 1
ATOM 989 C C . SER A 1 123 ? 18.924 -1.782 8.182 1.00 86.44 123 SER A C 1
ATOM 991 O O . SER A 1 123 ? 17.921 -1.352 8.750 1.00 86.44 123 SER A O 1
ATOM 993 N N . LEU A 1 124 ? 20.095 -1.876 8.818 1.00 88.50 124 LEU A N 1
ATOM 994 C CA . LEU A 1 124 ? 20.296 -1.361 10.178 1.00 88.50 124 LEU A CA 1
ATOM 995 C C . LEU A 1 124 ? 20.266 0.170 10.201 1.00 88.50 124 LEU A C 1
ATOM 997 O O . LEU A 1 124 ? 19.691 0.760 11.115 1.00 88.50 124 LEU A O 1
ATOM 1001 N N . MET A 1 125 ? 20.835 0.814 9.182 1.00 86.75 125 MET A N 1
ATOM 1002 C CA . MET A 1 125 ? 20.829 2.271 9.064 1.00 86.75 125 MET A CA 1
ATOM 1003 C C . MET A 1 125 ? 19.416 2.821 8.873 1.00 86.75 125 MET A C 1
ATOM 1005 O O . MET A 1 125 ? 19.062 3.811 9.518 1.00 86.75 125 MET A O 1
ATOM 1009 N N . SER A 1 126 ? 18.569 2.166 8.070 1.00 86.88 126 SER A N 1
ATOM 1010 C CA . SER A 1 126 ? 17.168 2.588 7.949 1.00 86.88 126 SER A CA 1
ATOM 1011 C C . SER A 1 126 ? 16.417 2.466 9.280 1.00 86.88 126 SER A C 1
ATOM 1013 O O . SER A 1 126 ? 15.672 3.378 9.640 1.00 86.88 126 SER A O 1
ATOM 1015 N N . LEU A 1 127 ? 16.665 1.411 10.067 1.00 87.38 127 LEU A N 1
ATOM 1016 C CA . LEU A 1 127 ? 16.075 1.251 11.403 1.00 87.38 127 LEU A CA 1
ATOM 1017 C C . LEU A 1 127 ? 16.505 2.363 12.366 1.00 87.38 127 LEU A C 1
ATOM 1019 O O . LEU A 1 127 ? 15.662 2.896 13.089 1.00 87.38 127 LEU A O 1
ATOM 1023 N N . ILE A 1 128 ? 17.780 2.760 12.343 1.00 89.12 128 ILE A N 1
ATOM 1024 C CA . ILE A 1 128 ? 18.295 3.865 13.170 1.00 89.12 128 ILE A CA 1
ATOM 1025 C C . ILE A 1 128 ? 17.571 5.182 12.859 1.00 89.12 128 ILE A C 1
ATOM 1027 O O . ILE A 1 128 ? 17.354 5.976 13.769 1.00 89.12 128 ILE A O 1
ATOM 1031 N N . VAL A 1 129 ? 17.157 5.410 11.609 1.00 86.38 129 VAL A N 1
ATOM 1032 C CA . VAL A 1 129 ? 16.380 6.601 11.219 1.00 86.38 129 VAL A CA 1
ATOM 1033 C C . VAL A 1 129 ? 14.900 6.466 11.589 1.00 86.38 129 VAL A C 1
ATOM 1035 O O . VAL A 1 129 ? 14.283 7.435 12.035 1.00 86.38 129 VAL A O 1
ATOM 1038 N N . ILE A 1 130 ? 14.321 5.273 11.437 1.00 85.94 130 ILE A N 1
ATOM 1039 C CA . ILE A 1 130 ? 12.897 5.019 11.702 1.00 85.94 130 ILE A CA 1
ATOM 1040 C C . ILE A 1 130 ? 12.581 5.082 13.204 1.00 85.94 130 ILE A C 1
ATOM 1042 O O . ILE A 1 130 ? 11.571 5.672 13.584 1.00 85.94 130 ILE A O 1
ATOM 1046 N N . ILE A 1 131 ? 13.438 4.537 14.074 1.00 88.12 131 ILE A N 1
ATOM 1047 C CA . ILE A 1 131 ? 13.194 4.462 15.529 1.00 88.12 131 ILE A CA 1
ATOM 1048 C C . ILE A 1 131 ? 12.923 5.847 16.167 1.00 88.12 131 ILE A C 1
ATOM 1050 O O . ILE A 1 131 ? 11.914 5.990 16.869 1.00 88.12 131 ILE A O 1
ATOM 1054 N N . PRO A 1 132 ? 13.735 6.896 15.919 1.00 86.38 132 PRO A N 1
ATOM 1055 C CA . PRO A 1 132 ? 13.459 8.249 16.396 1.00 86.38 132 PRO A CA 1
ATOM 1056 C C . PRO A 1 132 ? 12.131 8.806 15.882 1.00 86.38 132 PRO A C 1
ATOM 1058 O O . PRO A 1 132 ? 11.404 9.438 16.644 1.00 86.38 132 PRO A O 1
ATOM 1061 N N . ILE A 1 133 ? 11.788 8.542 14.616 1.00 83.62 133 ILE A N 1
ATOM 1062 C CA . ILE A 1 133 ? 10.527 8.998 14.013 1.00 83.62 133 ILE A CA 1
ATOM 1063 C C . ILE A 1 133 ? 9.336 8.319 14.704 1.00 83.62 133 ILE A C 1
ATOM 1065 O O . ILE A 1 133 ? 8.356 8.989 15.028 1.00 83.62 133 ILE A O 1
ATOM 1069 N N . CYS A 1 134 ? 9.440 7.023 15.011 1.00 84.25 134 CYS A N 1
ATOM 1070 C CA . CYS A 1 134 ? 8.433 6.287 15.780 1.00 84.25 134 CYS A CA 1
ATOM 1071 C C . CYS A 1 134 ? 8.308 6.768 17.233 1.00 84.25 134 CYS A C 1
ATOM 1073 O O . CYS A 1 134 ? 7.260 6.591 17.847 1.00 84.25 134 CYS A O 1
ATOM 1075 N N . SER A 1 135 ? 9.353 7.388 17.782 1.00 85.25 135 SER A N 1
ATOM 1076 C CA . SER A 1 135 ? 9.359 7.917 19.153 1.00 85.25 135 SER A CA 1
ATOM 1077 C C . SER A 1 135 ? 8.668 9.283 19.275 1.00 85.25 135 SER A C 1
ATOM 1079 O O . SER A 1 135 ? 8.498 9.797 20.382 1.00 85.25 135 SER A O 1
ATOM 1081 N N . VAL A 1 136 ? 8.251 9.893 18.157 1.00 85.81 136 VAL A N 1
ATOM 1082 C CA . VAL A 1 136 ? 7.551 11.181 18.160 1.00 85.81 136 VAL A CA 1
ATOM 1083 C C . VAL A 1 136 ? 6.117 10.997 18.656 1.00 85.81 136 VAL A C 1
ATOM 1085 O O . VAL A 1 136 ? 5.249 10.486 17.956 1.00 85.81 136 VAL A O 1
ATOM 1088 N N . THR A 1 137 ? 5.843 11.497 19.859 1.00 79.06 137 THR A N 1
ATOM 1089 C CA . THR A 1 137 ? 4.512 11.444 20.488 1.00 79.06 137 THR A CA 1
ATOM 1090 C C . THR A 1 137 ? 3.505 12.418 19.867 1.00 79.06 137 THR A C 1
ATOM 1092 O O . THR A 1 137 ? 2.296 12.245 20.011 1.00 79.06 137 THR A O 1
ATOM 1095 N N . ASN A 1 138 ? 3.977 13.448 19.156 1.00 79.75 138 ASN A N 1
ATOM 1096 C CA . ASN A 1 138 ? 3.113 14.441 18.526 1.00 79.75 138 ASN A CA 1
ATOM 1097 C C . ASN A 1 138 ? 2.724 14.032 17.096 1.00 79.75 138 ASN A C 1
ATOM 1099 O O . ASN A 1 138 ? 3.419 14.346 16.123 1.00 79.75 138 ASN A O 1
ATOM 1103 N N . LEU A 1 139 ? 1.560 13.389 16.972 1.00 77.25 139 LEU A N 1
ATOM 1104 C CA . LEU A 1 139 ? 0.984 12.942 15.698 1.00 77.25 139 LEU A CA 1
ATOM 1105 C C . LEU A 1 139 ? 0.808 14.074 14.671 1.00 77.25 139 LEU A C 1
ATOM 1107 O O . LEU A 1 139 ? 0.861 13.826 13.467 1.00 77.25 139 LEU A O 1
ATOM 1111 N N . GLN A 1 140 ? 0.639 15.327 15.109 1.00 80.12 140 GLN A N 1
ATOM 1112 C CA . GLN A 1 140 ? 0.451 16.455 14.196 1.00 80.12 140 GLN A CA 1
ATOM 1113 C C . GLN A 1 140 ? 1.728 16.781 13.407 1.00 80.12 140 GLN A C 1
ATOM 1115 O O . GLN A 1 140 ? 1.653 17.126 12.226 1.00 80.12 140 GLN A O 1
ATOM 1120 N N . SER A 1 141 ? 2.899 16.658 14.036 1.00 80.12 141 SER A N 1
ATOM 1121 C CA . SER A 1 141 ? 4.189 16.839 13.359 1.00 80.12 141 SER A CA 1
ATOM 1122 C C . SER A 1 141 ? 4.450 15.712 12.361 1.00 80.12 141 SER A C 1
ATOM 1124 O O . SER A 1 141 ? 4.861 15.975 11.231 1.00 80.12 141 SER A O 1
ATOM 1126 N N . VAL A 1 142 ? 4.121 14.474 12.744 1.00 83.00 142 VAL A N 1
ATOM 1127 C CA . VAL A 1 142 ? 4.235 13.296 11.870 1.00 83.00 142 VAL A CA 1
ATOM 1128 C C . VAL A 1 142 ? 3.326 13.434 10.645 1.00 83.00 142 VAL A C 1
ATOM 1130 O O . VAL A 1 142 ? 3.762 13.179 9.525 1.00 83.00 142 VAL A O 1
ATOM 1133 N N . ALA A 1 143 ? 2.095 13.925 10.820 1.00 81.88 143 ALA A N 1
ATOM 1134 C CA . ALA A 1 143 ? 1.167 14.152 9.712 1.00 81.88 143 ALA A CA 1
ATOM 1135 C C . ALA A 1 143 ? 1.689 15.184 8.694 1.00 81.88 143 ALA A C 1
ATOM 1137 O O . ALA A 1 143 ? 1.559 14.980 7.488 1.00 81.88 143 ALA A O 1
ATOM 1138 N N . LYS A 1 144 ? 2.320 16.274 9.155 1.00 84.69 144 LYS A N 1
ATOM 1139 C CA . LYS A 1 144 ? 2.936 17.274 8.262 1.00 84.69 144 LYS A CA 1
ATOM 1140 C C . LYS A 1 144 ? 4.117 16.694 7.483 1.00 84.69 144 LYS A C 1
ATOM 1142 O O . LYS A 1 144 ? 4.230 16.939 6.285 1.00 84.69 144 LYS A O 1
ATOM 1147 N N . PHE A 1 145 ? 4.969 15.916 8.149 1.00 87.50 145 PHE A N 1
ATOM 1148 C CA . PHE A 1 145 ? 6.088 15.236 7.496 1.00 87.50 145 PHE A CA 1
ATOM 1149 C C . PHE A 1 145 ? 5.601 14.213 6.459 1.00 87.50 145 PHE A C 1
ATOM 1151 O O . PHE A 1 145 ? 6.108 14.172 5.342 1.00 87.50 145 PHE A O 1
ATOM 1158 N N . SER A 1 146 ? 4.548 13.459 6.786 1.00 86.44 146 SER A N 1
ATOM 1159 C CA . SER A 1 146 ? 3.887 12.542 5.852 1.00 86.44 146 SER A CA 1
ATOM 1160 C C . SER A 1 146 ? 3.355 13.266 4.608 1.00 86.44 146 SER A C 1
ATOM 1162 O O . SER A 1 146 ? 3.614 12.831 3.487 1.00 86.44 146 SER A O 1
ATOM 1164 N N . ALA A 1 147 ? 2.709 14.426 4.773 1.00 87.19 147 ALA A N 1
ATOM 1165 C CA . ALA A 1 147 ? 2.250 15.234 3.641 1.00 87.19 147 ALA A CA 1
ATOM 1166 C C . ALA A 1 147 ? 3.406 15.673 2.724 1.00 87.19 147 ALA A C 1
ATOM 1168 O O . ALA A 1 147 ? 3.273 15.622 1.501 1.00 87.19 147 ALA A O 1
ATOM 1169 N N . PHE A 1 148 ? 4.554 16.050 3.297 1.00 90.31 148 PHE A N 1
ATOM 1170 C CA . PHE A 1 148 ? 5.757 16.353 2.519 1.00 90.31 148 PHE A CA 1
ATOM 1171 C C . PHE A 1 148 ? 6.259 15.127 1.742 1.00 90.31 148 PHE A C 1
ATOM 1173 O O . PHE A 1 148 ? 6.567 15.239 0.557 1.00 90.31 148 PHE A O 1
ATOM 1180 N N . GLY A 1 149 ? 6.265 13.949 2.374 1.00 88.25 149 GLY A N 1
ATOM 1181 C CA . GLY A 1 149 ? 6.602 12.685 1.715 1.00 88.25 149 GLY A CA 1
ATOM 1182 C C . GLY A 1 149 ? 5.698 12.374 0.518 1.00 88.25 149 GLY A C 1
ATOM 1183 O O . GLY A 1 149 ? 6.195 11.990 -0.537 1.00 88.25 149 GLY A O 1
ATOM 1184 N N . ILE A 1 150 ? 4.388 12.614 0.636 1.00 88.12 150 ILE A N 1
ATOM 1185 C CA . ILE A 1 150 ? 3.432 12.433 -0.471 1.00 88.12 150 ILE A CA 1
ATOM 1186 C C . ILE A 1 150 ? 3.736 13.393 -1.628 1.00 88.12 150 ILE A C 1
ATOM 1188 O O . ILE A 1 150 ? 3.749 12.971 -2.782 1.00 88.12 150 ILE A O 1
ATOM 1192 N N . ILE A 1 151 ? 4.011 14.670 -1.339 1.00 90.94 151 ILE A N 1
ATOM 1193 C CA . ILE A 1 151 ? 4.368 15.657 -2.372 1.00 90.94 151 ILE A CA 1
ATOM 1194 C C . ILE A 1 151 ? 5.652 15.236 -3.093 1.00 90.94 151 ILE A C 1
ATOM 1196 O O . ILE A 1 151 ? 5.711 15.289 -4.320 1.00 90.94 151 ILE A O 1
ATOM 1200 N N . PHE A 1 152 ? 6.659 14.785 -2.344 1.00 92.56 152 PHE A N 1
ATOM 1201 C CA . PHE A 1 152 ? 7.915 14.311 -2.917 1.00 92.56 152 PHE A CA 1
ATOM 1202 C C . PHE A 1 152 ? 7.702 13.080 -3.8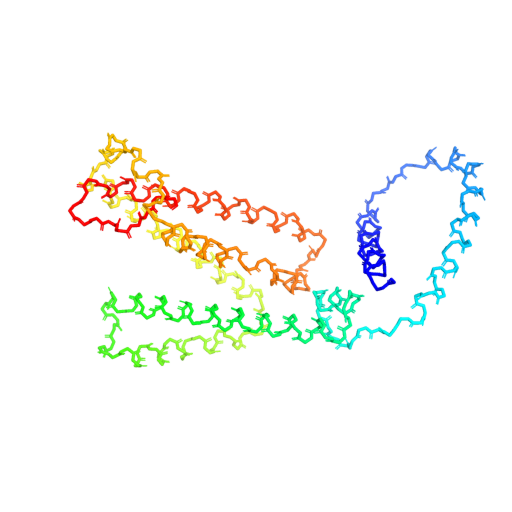10 1.00 92.56 152 PHE A C 1
ATOM 1204 O O . PHE A 1 152 ? 8.184 13.061 -4.939 1.00 92.56 152 PHE A O 1
ATOM 1211 N N . MET A 1 153 ? 6.916 12.100 -3.350 1.00 89.00 153 MET A N 1
ATOM 1212 C CA . MET A 1 153 ? 6.538 10.914 -4.132 1.00 89.00 153 MET A CA 1
ATOM 1213 C C . MET A 1 153 ? 5.775 11.272 -5.413 1.00 89.00 153 MET A C 1
ATOM 1215 O O . MET A 1 153 ? 6.020 10.692 -6.462 1.00 89.00 153 MET A O 1
ATOM 1219 N N . LEU A 1 154 ? 4.865 12.247 -5.373 1.00 89.81 154 LEU A N 1
ATOM 1220 C CA . LEU A 1 154 ? 4.213 12.731 -6.594 1.00 89.81 154 LEU A CA 1
ATOM 1221 C C . LEU A 1 154 ? 5.227 13.390 -7.538 1.00 89.81 154 LEU A C 1
ATOM 1223 O O . LEU A 1 154 ? 5.197 13.151 -8.744 1.00 89.81 154 LEU A O 1
ATOM 1227 N N . GLY A 1 155 ? 6.155 14.177 -6.990 1.00 93.25 155 GLY A N 1
ATOM 1228 C CA . GLY A 1 155 ? 7.244 14.798 -7.741 1.00 93.25 155 GLY A CA 1
ATOM 1229 C C . GLY A 1 155 ? 8.119 13.786 -8.482 1.00 93.25 155 GLY A C 1
ATOM 1230 O O . GLY A 1 155 ? 8.428 14.001 -9.653 1.00 93.25 155 GLY A O 1
ATOM 1231 N N . THR A 1 156 ? 8.476 12.662 -7.853 1.00 91.56 156 THR A N 1
ATOM 1232 C CA . THR A 1 156 ? 9.287 11.625 -8.512 1.00 91.56 156 THR A CA 1
ATOM 1233 C C . THR A 1 156 ? 8.562 11.009 -9.708 1.00 91.56 156 THR A C 1
ATOM 1235 O O . THR A 1 156 ? 9.185 10.823 -10.752 1.00 91.56 156 THR A O 1
ATOM 1238 N N . PHE A 1 157 ? 7.247 10.783 -9.624 1.00 90.81 157 PHE A N 1
ATOM 1239 C CA . PHE A 1 157 ? 6.465 10.306 -10.770 1.00 90.81 157 PHE A CA 1
ATOM 1240 C C . PHE A 1 157 ? 6.425 11.310 -11.928 1.00 90.81 157 PHE A C 1
ATOM 1242 O O . PHE A 1 157 ? 6.523 10.897 -13.084 1.00 90.81 157 PHE A O 1
ATOM 1249 N N . PHE A 1 158 ? 6.355 12.616 -11.651 1.00 93.69 158 PHE A N 1
ATOM 1250 C CA . PHE A 1 158 ? 6.460 13.634 -12.704 1.00 93.69 158 PHE A CA 1
ATOM 1251 C C . PHE A 1 158 ? 7.828 13.628 -13.386 1.00 93.69 158 PHE A C 1
ATOM 1253 O O . PHE A 1 158 ? 7.894 13.754 -14.607 1.00 93.69 158 PHE A O 1
ATOM 1260 N N . VAL A 1 159 ? 8.911 13.449 -12.624 1.00 94.50 159 VAL A N 1
ATOM 1261 C CA . VAL A 1 159 ? 10.265 13.332 -13.187 1.00 94.50 159 VAL A CA 1
ATOM 1262 C C . VAL A 1 159 ? 10.379 12.089 -14.072 1.00 94.50 159 VAL A C 1
ATOM 1264 O O . VAL A 1 159 ? 10.884 12.191 -15.187 1.00 94.50 159 VAL A O 1
ATOM 1267 N N . ILE A 1 160 ? 9.864 10.941 -13.621 1.00 91.31 160 ILE A N 1
ATOM 1268 C CA . ILE A 1 160 ? 9.859 9.689 -14.397 1.00 91.31 160 ILE A CA 1
ATOM 1269 C C . ILE A 1 160 ? 9.071 9.860 -15.702 1.00 91.31 160 ILE A C 1
ATOM 1271 O O . ILE A 1 160 ? 9.572 9.516 -16.772 1.00 91.31 160 ILE A O 1
ATOM 1275 N N . ALA A 1 161 ? 7.861 10.423 -15.630 1.00 91.62 161 ALA A N 1
ATOM 1276 C CA . ALA A 1 161 ? 7.034 10.667 -16.808 1.00 91.62 161 ALA A CA 1
ATOM 1277 C C . ALA A 1 161 ? 7.695 11.665 -17.772 1.00 91.62 161 ALA A C 1
ATOM 1279 O O . ALA A 1 161 ? 7.731 11.422 -18.975 1.00 91.62 161 ALA A O 1
ATOM 1280 N N . GLY A 1 162 ? 8.263 12.759 -17.254 1.00 94.12 162 GLY A N 1
ATOM 1281 C CA . GLY A 1 162 ? 8.971 13.759 -18.054 1.00 94.12 162 GLY A CA 1
ATOM 1282 C C . GLY A 1 162 ? 10.205 13.190 -18.755 1.00 94.12 162 GLY A C 1
ATOM 1283 O O . GLY A 1 162 ? 10.406 13.459 -19.937 1.00 94.1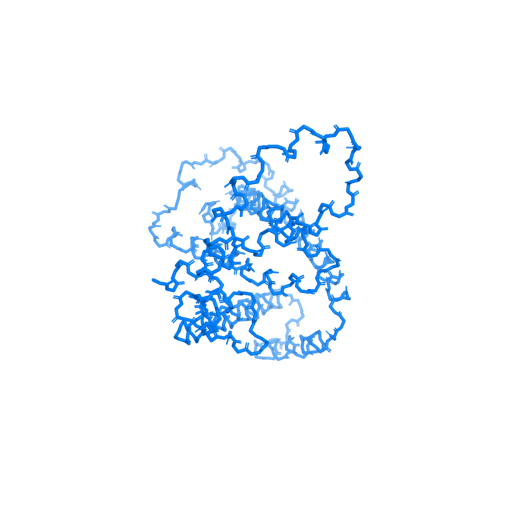2 162 GLY A O 1
ATOM 1284 N N . TYR A 1 163 ? 10.988 12.357 -18.063 1.00 93.19 163 TYR A N 1
ATOM 1285 C CA . TYR A 1 163 ? 12.116 11.639 -18.659 1.00 93.19 163 TYR A CA 1
ATOM 1286 C C . TYR A 1 163 ? 11.656 10.695 -19.777 1.00 93.19 163 TYR A C 1
ATOM 1288 O O . TYR A 1 163 ? 12.193 10.749 -20.880 1.00 93.19 163 TYR A O 1
ATOM 1296 N N . GLY A 1 164 ? 10.621 9.889 -19.524 1.00 89.88 164 GLY A N 1
ATOM 1297 C CA . GLY A 1 164 ? 10.076 8.973 -20.525 1.00 89.88 164 GLY A CA 1
ATOM 1298 C C . GLY A 1 164 ? 9.537 9.694 -21.766 1.00 89.88 164 GLY A C 1
ATOM 1299 O O . GLY A 1 164 ? 9.812 9.268 -22.883 1.00 89.88 164 GLY A O 1
ATOM 1300 N N . ILE A 1 165 ? 8.840 10.823 -21.589 1.00 92.44 165 ILE A N 1
ATOM 1301 C CA . ILE A 1 165 ? 8.351 11.649 -22.706 1.00 92.44 165 ILE A CA 1
ATOM 1302 C C . ILE A 1 165 ? 9.516 12.276 -23.478 1.00 92.44 165 ILE A C 1
ATOM 1304 O O . ILE A 1 165 ? 9.459 12.353 -24.701 1.00 92.44 165 ILE A O 1
ATOM 1308 N N . ASN A 1 166 ? 10.565 12.733 -22.794 1.00 94.50 166 ASN A N 1
ATOM 1309 C CA . ASN A 1 166 ? 11.724 13.322 -23.459 1.00 94.50 166 ASN A CA 1
ATOM 1310 C C . ASN A 1 166 ? 12.489 12.294 -24.308 1.00 94.50 166 ASN A C 1
ATOM 1312 O O . ASN A 1 166 ? 12.939 12.630 -25.399 1.00 94.50 166 ASN A O 1
ATOM 1316 N N . GLU A 1 167 ? 12.619 11.058 -23.821 1.00 91.25 167 GLU A N 1
ATOM 1317 C CA . GLU A 1 167 ? 13.382 10.003 -24.499 1.00 91.25 167 GLU A CA 1
ATOM 1318 C C . GLU A 1 167 ? 12.574 9.297 -25.602 1.00 91.25 167 GLU A C 1
ATOM 1320 O O . GLU A 1 167 ? 13.073 9.081 -26.705 1.00 91.25 167 GLU A O 1
ATOM 1325 N N . TYR A 1 168 ? 11.312 8.953 -25.327 1.00 89.00 168 TYR A N 1
ATOM 1326 C CA . TYR A 1 168 ? 10.483 8.109 -26.202 1.00 89.00 168 TYR A CA 1
ATOM 1327 C C . TYR A 1 168 ? 9.320 8.860 -26.868 1.00 89.00 168 TYR A C 1
ATOM 1329 O O . TYR A 1 168 ? 8.594 8.298 -27.697 1.00 89.00 168 TYR A O 1
ATOM 1337 N N . GLY A 1 169 ? 9.118 10.135 -26.529 1.00 88.88 169 GLY A N 1
ATOM 1338 C CA . GLY A 1 169 ? 7.998 10.929 -27.023 1.00 88.88 169 GLY A CA 1
ATOM 1339 C C . GLY A 1 169 ? 6.645 10.375 -26.569 1.00 88.88 169 GLY A C 1
ATOM 1340 O O . GLY A 1 169 ? 6.491 9.832 -25.478 1.00 88.88 169 GLY A O 1
ATOM 1341 N N . LEU A 1 170 ? 5.640 10.512 -27.436 1.00 89.81 170 LEU A N 1
ATOM 1342 C CA . LEU A 1 170 ? 4.290 9.966 -27.232 1.00 89.81 170 LEU A CA 1
ATOM 1343 C C . LEU A 1 170 ? 4.022 8.717 -28.090 1.00 89.81 170 LEU A C 1
ATOM 1345 O O . LEU A 1 170 ? 2.875 8.292 -28.221 1.00 89.81 170 LEU A O 1
ATOM 1349 N N . ALA A 1 171 ? 5.063 8.116 -28.676 1.00 87.50 171 ALA A N 1
ATOM 1350 C CA . ALA A 1 171 ? 4.929 6.981 -29.594 1.00 87.50 171 ALA A CA 1
ATOM 1351 C C . ALA A 1 171 ? 4.315 5.736 -28.927 1.00 87.50 171 ALA A C 1
ATOM 1353 O O . ALA A 1 171 ? 3.629 4.952 -29.585 1.00 87.50 171 ALA A O 1
ATOM 1354 N N . GLY A 1 172 ? 4.488 5.584 -27.611 1.00 84.06 172 GLY A N 1
ATOM 1355 C CA . GLY A 1 172 ? 3.917 4.476 -26.847 1.00 84.06 172 GLY A CA 1
ATOM 1356 C C . GLY A 1 172 ? 2.392 4.394 -26.926 1.00 84.06 172 GLY A C 1
ATOM 1357 O O . GLY A 1 172 ? 1.844 3.301 -27.002 1.00 84.06 172 GLY A O 1
ATOM 1358 N N . PHE A 1 173 ? 1.701 5.534 -27.042 1.00 85.94 173 PHE A N 1
ATOM 1359 C CA . PHE A 1 173 ? 0.241 5.563 -27.185 1.00 85.94 173 PHE A CA 1
ATOM 1360 C C . PHE A 1 173 ? -0.257 4.957 -28.502 1.00 85.94 173 PHE A C 1
ATOM 1362 O O . PHE A 1 173 ? -1.373 4.450 -28.551 1.00 85.94 173 PHE A O 1
ATOM 1369 N N . SER A 1 174 ? 0.557 4.981 -29.562 1.00 87.25 174 SER A N 1
ATOM 1370 C CA . SER A 1 174 ? 0.210 4.355 -30.847 1.00 87.25 174 SER A CA 1
ATOM 1371 C C . SER A 1 174 ? 0.537 2.862 -30.923 1.00 87.25 174 SER A C 1
ATOM 1373 O O . SER A 1 174 ? 0.107 2.200 -31.860 1.00 87.25 174 SER A O 1
ATOM 1375 N N . LEU A 1 175 ? 1.294 2.339 -29.955 1.00 86.00 175 LEU A N 1
ATOM 1376 C CA . LEU A 1 175 ? 1.741 0.943 -29.910 1.00 86.00 175 LEU A CA 1
ATOM 1377 C C . LEU A 1 175 ? 0.890 0.075 -28.973 1.00 86.00 175 LEU A C 1
ATOM 1379 O O . LEU A 1 175 ? 1.174 -1.108 -28.805 1.00 86.00 175 LEU A O 1
ATOM 1383 N N . ILE A 1 176 ? -0.144 0.649 -28.354 1.00 85.38 176 ILE A N 1
ATOM 1384 C CA . ILE A 1 176 ? -1.047 -0.089 -27.472 1.00 85.38 176 ILE A CA 1
ATOM 1385 C C . ILE A 1 176 ? -1.789 -1.147 -28.298 1.00 85.38 176 ILE A C 1
ATOM 1387 O O . ILE A 1 176 ? -2.464 -0.837 -29.277 1.00 85.38 176 ILE A O 1
ATOM 1391 N N . SER A 1 177 ? -1.668 -2.396 -27.864 1.00 82.81 177 SER A N 1
ATOM 1392 C CA . SER A 1 177 ? -2.282 -3.592 -28.439 1.00 82.81 177 SER A CA 1
ATOM 1393 C C . SER A 1 177 ? -3.192 -4.234 -27.388 1.00 82.81 177 SER A C 1
ATOM 1395 O O . SER A 1 177 ? -3.018 -4.002 -26.189 1.00 82.81 177 SER A O 1
ATOM 1397 N N . GLU A 1 178 ? -4.164 -5.046 -27.814 1.00 79.56 178 GLU A N 1
ATOM 1398 C CA . GLU A 1 178 ? -5.106 -5.725 -26.907 1.00 79.56 178 GLU A CA 1
ATOM 1399 C C . GLU A 1 178 ? -4.395 -6.612 -25.873 1.00 79.56 178 GLU A C 1
ATOM 1401 O O . GLU A 1 178 ? -4.868 -6.759 -24.748 1.00 79.56 178 GLU A O 1
ATOM 1406 N N . GLU A 1 179 ? -3.217 -7.134 -26.215 1.00 79.88 179 GLU A N 1
ATOM 1407 C CA . GLU A 1 179 ? -2.380 -7.948 -25.326 1.00 79.88 179 GLU A CA 1
ATOM 1408 C C . GLU A 1 179 ? -1.796 -7.174 -24.131 1.00 79.88 179 GLU A C 1
ATOM 1410 O O . GLU A 1 179 ? -1.369 -7.784 -23.156 1.00 79.88 179 GLU A O 1
ATOM 1415 N N . HIS A 1 180 ? -1.767 -5.839 -24.191 1.00 77.38 180 HIS A N 1
ATOM 1416 C CA . HIS A 1 180 ? -1.287 -4.982 -23.102 1.00 77.38 180 HIS A CA 1
ATOM 1417 C C . HIS A 1 180 ? -2.396 -4.587 -22.121 1.00 77.38 180 HIS A C 1
ATOM 1419 O O . HIS A 1 180 ? -2.104 -4.052 -21.055 1.00 77.38 180 HIS A O 1
ATOM 1425 N N . LEU A 1 181 ? -3.659 -4.836 -22.479 1.00 77.88 181 LEU A N 1
ATOM 1426 C CA . LEU A 1 181 ? -4.831 -4.456 -21.687 1.00 77.88 181 LEU A CA 1
ATOM 1427 C C . LEU A 1 181 ? -5.304 -5.568 -20.746 1.00 77.88 181 LEU A C 1
ATOM 1429 O O . LEU A 1 181 ? -6.205 -5.341 -19.947 1.00 77.88 181 LEU A O 1
ATOM 1433 N N . TRP A 1 182 ? -4.746 -6.772 -20.844 1.00 81.19 182 TRP A N 1
ATOM 1434 C CA . TRP A 1 182 ? -5.195 -7.911 -20.052 1.00 81.19 182 TRP A CA 1
ATOM 1435 C C . TRP A 1 182 ? -4.012 -8.658 -19.442 1.00 81.19 182 TRP A C 1
ATOM 1437 O O . TRP A 1 182 ? -2.964 -8.766 -20.083 1.00 81.19 182 TRP A O 1
ATOM 1447 N N . PRO A 1 183 ? -4.170 -9.205 -18.223 1.00 83.44 183 PRO A N 1
ATOM 1448 C CA . PRO A 1 183 ? -3.151 -10.050 -17.627 1.00 83.44 183 PRO A CA 1
ATOM 1449 C C . PRO A 1 183 ? -2.945 -11.282 -18.505 1.00 83.44 183 PRO A C 1
ATOM 1451 O O . PRO A 1 183 ? -3.907 -11.927 -18.931 1.00 83.44 183 PRO A O 1
ATOM 1454 N N . LYS A 1 184 ? -1.681 -11.623 -18.748 1.00 84.38 184 LYS A N 1
ATOM 1455 C CA . LYS A 1 184 ? -1.318 -12.740 -19.634 1.00 84.38 184 LYS A CA 1
ATOM 1456 C C . LYS A 1 184 ? -1.758 -14.089 -19.072 1.00 84.38 184 LYS A C 1
ATOM 1458 O O . LYS A 1 184 ? -2.184 -14.957 -19.822 1.00 84.38 184 LYS A O 1
ATOM 1463 N N . ASP A 1 185 ? -1.699 -14.221 -17.747 1.00 89.88 185 ASP A N 1
ATOM 1464 C CA . ASP A 1 185 ? -2.005 -15.446 -17.017 1.00 89.88 185 ASP A CA 1
ATOM 1465 C C . ASP A 1 185 ? -2.741 -15.152 -15.703 1.00 89.88 185 ASP A C 1
ATOM 1467 O O . ASP A 1 185 ? -2.658 -14.058 -15.136 1.00 89.88 185 ASP A O 1
ATOM 1471 N N . LEU A 1 186 ? -3.386 -16.179 -15.141 1.00 90.81 186 LEU A N 1
ATOM 1472 C CA . LEU A 1 186 ? -4.051 -16.091 -13.835 1.00 90.81 186 LEU A CA 1
ATOM 1473 C C . LEU A 1 186 ? -3.084 -15.686 -12.711 1.00 90.81 186 LEU A C 1
ATOM 1475 O O . LEU A 1 186 ? -3.477 -14.997 -11.772 1.00 90.81 186 LEU A O 1
ATOM 1479 N N . THR A 1 187 ? -1.814 -16.079 -12.815 1.00 91.44 187 THR A N 1
ATOM 1480 C CA . THR A 1 187 ? -0.769 -15.678 -11.866 1.00 91.44 187 THR A CA 1
ATOM 1481 C C . THR A 1 187 ? -0.548 -14.166 -11.890 1.00 91.44 187 THR A C 1
ATOM 1483 O O . THR A 1 187 ? -0.459 -13.555 -10.828 1.00 91.44 187 THR A O 1
ATOM 1486 N N . ALA A 1 188 ? -0.514 -13.545 -13.075 1.00 84.81 188 ALA A N 1
ATOM 1487 C CA . ALA A 1 188 ? -0.373 -12.096 -13.210 1.00 84.81 188 ALA A CA 1
ATOM 1488 C C . ALA A 1 188 ? -1.591 -11.369 -12.623 1.00 84.81 188 ALA A C 1
ATOM 1490 O O . ALA A 1 188 ? -1.431 -10.484 -11.784 1.00 84.81 188 ALA A O 1
ATOM 1491 N N . ALA A 1 189 ? -2.801 -11.840 -12.945 1.00 88.38 189 ALA A N 1
ATOM 1492 C CA . ALA A 1 189 ? -4.041 -11.310 -12.375 1.00 88.38 189 ALA A CA 1
ATOM 1493 C C . ALA A 1 189 ? -4.080 -11.430 -10.838 1.00 88.38 189 ALA A C 1
ATOM 1495 O O . ALA A 1 189 ? -4.476 -10.496 -10.140 1.00 88.38 189 ALA A O 1
ATOM 1496 N N . SER A 1 190 ? -3.642 -12.569 -10.292 1.00 91.19 190 SER A N 1
ATOM 1497 C CA . SER A 1 190 ? -3.580 -12.799 -8.845 1.00 91.19 190 SER A CA 1
ATOM 1498 C C . SER A 1 190 ? -2.541 -11.909 -8.165 1.00 91.19 190 SER A C 1
ATOM 1500 O O . SER A 1 190 ? -2.791 -11.410 -7.067 1.00 91.19 190 SER A O 1
ATOM 1502 N N . ASN A 1 191 ? -1.385 -11.701 -8.796 1.00 88.44 191 ASN A N 1
ATOM 1503 C CA . ASN A 1 191 ? -0.349 -10.811 -8.280 1.00 88.44 191 ASN A CA 1
ATOM 1504 C C . ASN A 1 191 ? -0.840 -9.363 -8.264 1.00 88.44 191 ASN A C 1
ATOM 1506 O O . ASN A 1 191 ? -0.712 -8.694 -7.237 1.00 88.44 191 ASN A O 1
ATOM 1510 N N . TRP A 1 192 ? -1.466 -8.909 -9.352 1.00 86.62 192 TRP A N 1
ATOM 1511 C CA . TRP A 1 192 ? -2.089 -7.592 -9.410 1.00 86.62 192 TRP A CA 1
ATOM 1512 C C . TRP A 1 192 ? -3.146 -7.422 -8.318 1.00 86.62 192 TRP A C 1
ATOM 1514 O O . TRP A 1 192 ? -3.093 -6.458 -7.552 1.00 86.62 192 TRP A O 1
ATOM 1524 N N . PHE A 1 193 ? -4.057 -8.390 -8.178 1.00 90.19 193 PHE A N 1
ATOM 1525 C CA . PHE A 1 193 ? -5.091 -8.346 -7.148 1.00 90.19 193 PHE A CA 1
ATOM 1526 C C . PHE A 1 193 ? -4.483 -8.272 -5.745 1.00 90.19 193 PHE A C 1
ATOM 1528 O O . PHE A 1 193 ? -4.936 -7.476 -4.925 1.00 90.19 193 PHE A O 1
ATOM 1535 N N . GLY A 1 194 ? -3.439 -9.059 -5.471 1.00 89.06 194 GLY A N 1
ATOM 1536 C CA . GLY A 1 194 ? -2.719 -9.021 -4.200 1.00 89.06 194 GLY A CA 1
ATOM 1537 C C . GLY A 1 194 ? -2.116 -7.646 -3.909 1.00 89.06 194 GLY A C 1
ATOM 1538 O O . GLY A 1 194 ? -2.302 -7.117 -2.812 1.00 89.06 194 GLY A O 1
ATOM 1539 N N . VAL A 1 195 ? -1.456 -7.032 -4.897 1.00 86.81 195 VAL A N 1
ATOM 1540 C CA . VAL A 1 195 ? -0.881 -5.680 -4.781 1.00 86.81 195 VAL A CA 1
ATOM 1541 C C . VAL A 1 195 ? -1.973 -4.631 -4.577 1.00 86.81 195 VAL A C 1
ATOM 1543 O O . VAL A 1 195 ? -1.847 -3.788 -3.689 1.00 86.81 195 VAL A O 1
ATOM 1546 N N . ALA A 1 196 ? -3.066 -4.698 -5.339 1.00 88.19 196 ALA A N 1
ATOM 1547 C CA . ALA A 1 196 ? -4.194 -3.783 -5.207 1.00 88.19 196 ALA A CA 1
ATOM 1548 C C . ALA A 1 196 ? -4.855 -3.913 -3.825 1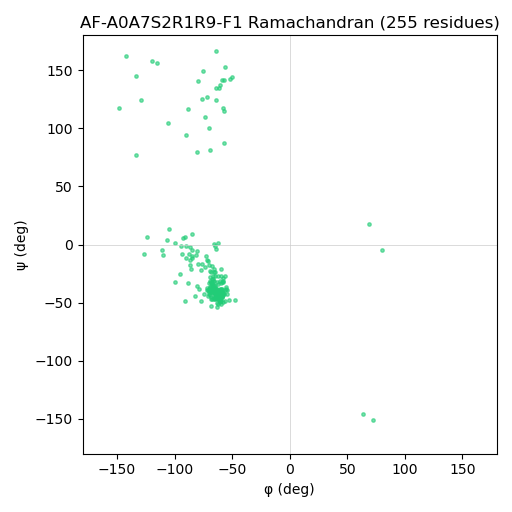.00 88.19 196 ALA A C 1
ATOM 1550 O O . ALA A 1 196 ? -5.013 -2.918 -3.115 1.00 88.19 196 ALA A O 1
ATOM 1551 N N . ALA A 1 197 ? -5.183 -5.135 -3.400 1.00 88.19 197 ALA A N 1
ATOM 1552 C CA . ALA A 1 197 ? -5.777 -5.409 -2.094 1.00 88.19 197 ALA A CA 1
ATOM 1553 C C . ALA A 1 197 ? -4.876 -4.929 -0.948 1.00 88.19 197 ALA A C 1
ATOM 1555 O O . ALA A 1 197 ? -5.366 -4.326 0.008 1.00 88.19 197 ALA A O 1
ATOM 1556 N N . PHE A 1 198 ? -3.562 -5.134 -1.064 1.00 85.56 198 PHE A N 1
ATOM 1557 C CA . PHE A 1 198 ? -2.591 -4.630 -0.099 1.00 85.56 198 PHE A CA 1
ATOM 1558 C C . PHE A 1 198 ? -2.524 -3.094 -0.091 1.00 85.56 198 PHE A C 1
ATOM 1560 O O . PHE A 1 198 ? -2.579 -2.490 0.980 1.00 85.56 198 PHE A O 1
ATOM 1567 N N . GLY A 1 199 ? -2.491 -2.450 -1.263 1.00 84.62 199 GLY A N 1
ATOM 1568 C CA . GLY A 1 199 ? -2.467 -0.989 -1.398 1.00 84.62 199 GLY A CA 1
ATOM 1569 C C . GLY A 1 199 ? -3.692 -0.300 -0.783 1.00 84.62 199 GLY A C 1
ATOM 1570 O O . GLY A 1 199 ? -3.559 0.725 -0.113 1.00 84.62 199 GLY A O 1
ATOM 1571 N N . TYR A 1 200 ? -4.882 -0.895 -0.922 1.00 86.25 200 TYR A N 1
ATOM 1572 C CA . TYR A 1 200 ? -6.110 -0.410 -0.271 1.00 86.25 200 TYR A CA 1
ATOM 1573 C C . TYR A 1 200 ? -6.297 -0.912 1.168 1.00 86.25 200 TYR A C 1
ATOM 1575 O O . TYR A 1 200 ? -7.161 -0.406 1.891 1.00 86.25 200 TYR A O 1
ATOM 1583 N N . GLY A 1 201 ? -5.484 -1.866 1.623 1.00 80.56 201 GLY A N 1
ATOM 1584 C CA . GLY A 1 201 ? -5.600 -2.533 2.923 1.00 80.56 201 GLY A CA 1
ATOM 1585 C C . GLY A 1 201 ? -5.382 -1.631 4.141 1.00 80.56 201 GLY A C 1
ATOM 1586 O O . GLY A 1 201 ? -5.503 -2.091 5.272 1.00 80.56 201 GLY A O 1
ATOM 1587 N N . VAL A 1 202 ? -5.091 -0.341 3.946 1.00 73.94 202 VAL A N 1
ATOM 1588 C CA . VAL A 1 202 ? -4.875 0.632 5.028 1.00 73.94 202 VAL A CA 1
ATOM 1589 C C . VAL A 1 202 ? -6.196 1.141 5.633 1.00 73.94 202 VAL A C 1
ATOM 1591 O O . VAL A 1 202 ? -6.208 1.665 6.747 1.00 73.94 202 VAL A O 1
ATOM 1594 N N . VAL A 1 203 ? -7.335 0.958 4.951 1.00 76.38 203 VAL A N 1
ATOM 1595 C CA . VAL A 1 203 ? -8.650 1.469 5.396 1.00 76.38 203 VAL A CA 1
ATOM 1596 C C . VAL A 1 203 ? -9.046 1.029 6.815 1.00 76.38 203 VAL A C 1
ATOM 1598 O O . VAL A 1 203 ? -9.502 1.880 7.575 1.00 76.38 203 VAL A O 1
ATOM 1601 N N . PRO A 1 204 ? -8.849 -0.226 7.258 1.00 74.19 204 PRO A N 1
ATOM 1602 C CA . PRO A 1 204 ? -9.169 -0.612 8.633 1.00 74.19 204 PRO A CA 1
ATOM 1603 C C . PRO A 1 204 ? -8.400 0.196 9.695 1.00 74.19 204 PRO A C 1
ATOM 1605 O O . PRO A 1 204 ? -8.914 0.432 10.788 1.00 74.19 204 PRO A O 1
ATOM 1608 N N . PHE A 1 205 ? -7.206 0.706 9.374 1.00 75.75 205 PHE A N 1
ATOM 1609 C CA . PHE A 1 205 ? -6.431 1.550 10.290 1.00 75.75 205 PHE A CA 1
ATOM 1610 C C . PHE A 1 205 ? -6.947 2.982 10.370 1.00 75.75 205 PHE A C 1
ATOM 1612 O O . PHE A 1 205 ? -6.709 3.651 11.378 1.00 75.75 205 PHE A O 1
ATOM 1619 N N . THR A 1 206 ? -7.686 3.469 9.365 1.00 76.62 206 THR A N 1
ATOM 1620 C CA . THR A 1 206 ? -8.197 4.845 9.400 1.00 76.62 206 THR A CA 1
ATOM 1621 C C . THR A 1 206 ? -9.139 5.039 10.578 1.00 76.62 206 THR A C 1
ATOM 1623 O O . THR A 1 206 ? -9.093 6.080 11.221 1.00 76.62 206 THR A O 1
ATOM 1626 N N . TYR A 1 207 ? -9.907 4.020 10.964 1.00 72.88 207 TYR A N 1
ATOM 1627 C CA . TYR A 1 207 ? -10.786 4.098 12.129 1.00 72.88 207 TYR A CA 1
ATOM 1628 C C . TYR A 1 207 ? -10.035 4.293 13.449 1.00 72.88 207 TYR A C 1
ATOM 1630 O O . TYR A 1 207 ? -10.534 5.022 14.301 1.00 72.88 207 TYR A O 1
ATOM 1638 N N . ASN A 1 208 ? -8.824 3.751 13.596 1.00 73.69 208 ASN A N 1
ATOM 1639 C CA . ASN A 1 208 ? -7.975 4.040 14.759 1.00 73.69 208 ASN A CA 1
ATOM 1640 C C . ASN A 1 208 ? -7.450 5.488 14.710 1.00 73.69 208 ASN A C 1
ATOM 1642 O O . ASN A 1 208 ? -7.353 6.161 15.731 1.00 73.69 208 ASN A O 1
ATOM 1646 N N . ILE A 1 209 ? -7.199 6.019 13.508 1.00 74.88 209 ILE A N 1
ATOM 1647 C CA . ILE A 1 209 ? -6.804 7.424 13.298 1.00 74.88 209 ILE A CA 1
ATOM 1648 C C . ILE A 1 209 ? -7.969 8.388 13.594 1.00 74.88 209 ILE A C 1
ATOM 1650 O O . ILE A 1 209 ? -7.738 9.549 13.937 1.00 74.88 209 ILE A O 1
ATOM 1654 N N . ARG A 1 210 ? -9.227 7.924 13.528 1.00 80.19 210 ARG A N 1
ATOM 1655 C CA . ARG A 1 210 ? -10.422 8.733 13.834 1.00 80.19 210 ARG A CA 1
ATOM 1656 C C . ARG A 1 210 ? -10.364 9.375 15.207 1.00 80.19 210 ARG A C 1
ATOM 1658 O O . ARG A 1 210 ? -10.776 10.525 15.345 1.00 80.19 210 ARG A O 1
ATOM 1665 N N . GLU A 1 211 ? -9.849 8.651 16.190 1.00 72.06 211 GLU A N 1
ATOM 1666 C CA . GLU A 1 211 ? -9.722 9.126 17.569 1.00 72.06 211 GLU A CA 1
ATOM 1667 C C . GLU A 1 211 ? -8.755 10.313 17.679 1.00 72.06 211 GLU A C 1
ATOM 1669 O O . GLU A 1 211 ? -8.894 11.149 18.566 1.00 72.06 211 GLU A O 1
ATOM 1674 N N . SER A 1 212 ? -7.830 10.440 16.724 1.00 74.44 212 SER A N 1
ATOM 1675 C CA . SER A 1 212 ? -6.851 11.527 16.643 1.00 74.44 212 SER A CA 1
ATOM 1676 C C . SER A 1 212 ? -7.294 12.694 15.744 1.00 74.44 212 SER A C 1
ATOM 1678 O O . SER A 1 212 ? -6.560 13.673 15.599 1.00 74.44 212 SER A O 1
ATOM 1680 N N . MET A 1 213 ? -8.473 12.625 15.113 1.00 80.94 213 MET A N 1
ATOM 1681 C CA . MET A 1 213 ? -8.978 13.709 14.263 1.00 80.94 213 MET A CA 1
ATOM 1682 C C . MET A 1 213 ? -9.585 14.846 15.088 1.00 80.94 213 MET A C 1
ATOM 1684 O O . MET A 1 213 ? -10.358 14.622 16.013 1.00 80.94 213 MET A O 1
ATOM 1688 N N . SER A 1 214 ? -9.350 16.093 14.665 1.00 85.19 214 SER A N 1
ATOM 1689 C CA . SER A 1 214 ? -10.008 17.269 15.260 1.00 85.19 214 SER A CA 1
ATOM 1690 C C . SER A 1 214 ? -11.528 17.288 15.047 1.00 85.19 214 SER A C 1
ATOM 1692 O O . SER A 1 214 ? -12.253 17.874 15.848 1.00 85.19 214 SER A O 1
ATOM 1694 N N . LYS A 1 215 ? -12.006 16.652 13.968 1.00 87.75 215 LYS A N 1
ATOM 1695 C CA . LYS A 1 215 ? -13.423 16.518 13.590 1.00 87.75 215 LYS A CA 1
ATOM 1696 C C . LYS A 1 215 ? -13.751 15.071 13.188 1.00 87.75 215 LYS A C 1
ATOM 1698 O O . LYS A 1 215 ? -13.826 14.769 11.992 1.00 87.75 215 LYS A O 1
ATOM 1703 N N . PRO A 1 216 ? -13.908 14.151 14.159 1.00 84.00 216 PRO A N 1
ATOM 1704 C CA . PRO A 1 216 ? -14.126 12.720 13.912 1.00 84.00 216 PRO A CA 1
ATOM 1705 C C . PRO A 1 216 ? -15.385 12.393 13.096 1.00 84.00 216 PRO A C 1
ATOM 1707 O O . PRO A 1 216 ? -15.494 11.304 12.527 1.00 84.00 216 PRO A O 1
ATOM 1710 N N . GLU A 1 217 ? -16.363 13.297 13.060 1.00 85.12 217 GLU A N 1
ATOM 1711 C CA . GLU A 1 217 ? -17.604 13.172 12.292 1.00 85.12 217 GLU A CA 1
ATOM 1712 C C . GLU A 1 217 ? -17.387 13.236 10.774 1.00 85.12 217 GLU A C 1
ATOM 1714 O O . GLU A 1 217 ? -18.188 12.691 10.017 1.00 85.12 217 GLU A O 1
ATOM 1719 N N . LEU A 1 218 ? -16.290 13.853 10.323 1.00 87.56 218 LEU A N 1
ATOM 1720 C CA . LEU A 1 218 ? -15.953 13.967 8.903 1.00 87.56 218 LEU A CA 1
ATOM 1721 C C . LEU A 1 218 ? -15.165 12.764 8.372 1.00 87.56 218 LEU A C 1
ATOM 1723 O O . LEU A 1 218 ? -14.877 12.725 7.177 1.00 87.56 218 LEU A O 1
ATOM 1727 N N . MET A 1 219 ? -14.839 11.785 9.224 1.00 84.69 219 MET A N 1
ATOM 1728 C CA . MET A 1 219 ? -14.003 10.639 8.853 1.00 84.69 219 MET A CA 1
ATOM 1729 C C . MET A 1 219 ? -14.523 9.918 7.606 1.00 84.69 219 MET A C 1
ATOM 1731 O O . MET A 1 219 ? -13.764 9.707 6.671 1.00 84.69 219 MET A O 1
ATOM 1735 N N . ASN A 1 220 ? -15.823 9.615 7.539 1.00 84.69 220 ASN A N 1
ATOM 1736 C CA . ASN A 1 220 ? -16.387 8.879 6.402 1.00 84.69 220 ASN A CA 1
ATOM 1737 C C . ASN A 1 220 ? -16.162 9.611 5.070 1.00 84.69 220 ASN A C 1
ATOM 1739 O O . ASN A 1 220 ? -15.741 8.998 4.093 1.00 84.69 220 ASN A O 1
ATOM 1743 N N . HIS A 1 221 ? -16.396 10.927 5.039 1.00 87.38 221 HIS A N 1
ATOM 1744 C CA . HIS A 1 221 ? -16.164 11.738 3.843 1.00 87.38 221 HIS A CA 1
ATOM 1745 C C . HIS A 1 221 ? -14.673 11.858 3.517 1.00 87.38 221 HIS A C 1
ATOM 1747 O O . HIS A 1 221 ? -14.296 11.775 2.351 1.00 87.38 221 HIS A O 1
ATOM 1753 N N . ALA A 1 222 ? -13.820 12.018 4.531 1.00 88.88 222 ALA A N 1
ATOM 1754 C CA . ALA A 1 222 ? -12.375 12.082 4.345 1.00 88.88 222 ALA A CA 1
ATOM 1755 C C . ALA A 1 222 ? -11.822 10.768 3.769 1.00 88.88 222 ALA A C 1
ATOM 1757 O O . ALA A 1 222 ? -11.094 10.803 2.780 1.00 88.88 222 ALA A O 1
ATOM 1758 N N . THR A 1 223 ? -12.214 9.616 4.324 1.00 87.19 223 THR A N 1
ATOM 1759 C CA . THR A 1 223 ? -11.829 8.291 3.818 1.00 87.19 223 THR A CA 1
ATOM 1760 C C . THR A 1 223 ? -12.354 8.059 2.406 1.00 87.19 223 THR A C 1
ATOM 1762 O O . THR A 1 223 ? -11.596 7.606 1.556 1.00 87.19 223 THR A O 1
ATOM 1765 N N . GLN A 1 224 ? -13.611 8.408 2.119 1.00 89.56 224 GLN A N 1
ATOM 1766 C CA . GLN A 1 224 ? -14.178 8.262 0.776 1.00 89.56 224 GLN A CA 1
ATOM 1767 C C . GLN A 1 224 ? -13.414 9.095 -0.263 1.00 89.56 224 GLN A C 1
ATOM 1769 O O . GLN A 1 224 ? -13.065 8.584 -1.325 1.00 89.56 224 GLN A O 1
ATOM 1774 N N . ASN A 1 225 ? -13.122 10.359 0.049 1.00 91.38 225 ASN A N 1
ATOM 1775 C CA . ASN A 1 225 ? -12.360 11.232 -0.843 1.00 91.38 225 ASN A CA 1
ATOM 1776 C C . ASN A 1 225 ? -10.921 10.734 -1.025 1.00 91.38 225 ASN A C 1
ATOM 1778 O O . ASN A 1 225 ? -10.415 10.736 -2.144 1.00 91.38 225 ASN A O 1
ATOM 1782 N N . ALA A 1 226 ? -10.274 10.281 0.053 1.00 89.19 226 ALA A N 1
ATOM 1783 C CA . ALA A 1 226 ? -8.932 9.711 -0.008 1.00 89.19 226 ALA A CA 1
ATOM 1784 C C . ALA A 1 226 ? -8.899 8.442 -0.872 1.00 89.19 226 ALA A C 1
ATOM 1786 O O . ALA A 1 226 ? -8.008 8.302 -1.702 1.00 89.19 226 ALA A O 1
ATOM 1787 N N . LEU A 1 227 ? -9.892 7.557 -0.741 1.00 90.19 227 LEU A N 1
ATOM 1788 C CA . LEU A 1 227 ? -10.006 6.350 -1.561 1.00 90.19 227 LEU A CA 1
ATOM 1789 C C . LEU A 1 227 ? -10.180 6.671 -3.043 1.00 90.19 227 LEU A C 1
ATOM 1791 O O . LEU A 1 227 ? -9.474 6.098 -3.867 1.00 90.19 227 LEU A O 1
ATOM 1795 N N . TRP A 1 228 ? -11.061 7.614 -3.385 1.00 92.75 228 TRP A N 1
ATOM 1796 C CA . TRP A 1 228 ? -11.222 8.060 -4.771 1.00 92.75 228 TRP A CA 1
ATOM 1797 C C . TRP A 1 228 ? -9.946 8.679 -5.338 1.00 92.75 228 TRP A C 1
ATOM 1799 O O . TRP A 1 228 ? -9.594 8.412 -6.486 1.00 92.75 228 TRP A O 1
ATOM 1809 N N . LEU A 1 229 ? -9.238 9.475 -4.536 1.00 91.56 229 LEU A N 1
ATOM 1810 C CA . LEU A 1 229 ? -7.976 10.085 -4.938 1.00 91.56 229 LEU A CA 1
ATOM 1811 C C . LEU A 1 229 ? -6.892 9.029 -5.189 1.00 91.56 229 LEU A C 1
ATOM 1813 O O . LEU A 1 229 ? -6.218 9.085 -6.216 1.00 91.56 229 LEU A O 1
ATOM 1817 N N . VAL A 1 230 ? -6.738 8.064 -4.277 1.00 89.62 230 VAL A N 1
ATOM 1818 C CA . VAL A 1 230 ? -5.790 6.949 -4.428 1.00 89.62 230 VAL A CA 1
ATOM 1819 C C . VAL A 1 230 ? -6.146 6.118 -5.656 1.00 89.62 230 VAL A C 1
ATOM 1821 O O . VAL A 1 230 ? -5.265 5.839 -6.460 1.00 89.62 230 VAL A O 1
ATOM 1824 N N . PHE A 1 231 ? -7.427 5.816 -5.865 1.00 90.94 231 PHE A N 1
ATOM 1825 C CA . PHE A 1 231 ? -7.905 5.084 -7.036 1.00 90.94 231 PHE A CA 1
ATOM 1826 C C . PHE A 1 231 ? -7.586 5.781 -8.353 1.00 90.94 231 PHE A C 1
ATOM 1828 O O . PHE A 1 231 ? -6.981 5.174 -9.236 1.00 90.94 231 PHE A O 1
ATOM 1835 N N . ALA A 1 232 ? -7.920 7.066 -8.468 1.00 92.69 232 ALA A N 1
ATOM 1836 C CA . ALA A 1 232 ? -7.592 7.844 -9.655 1.00 92.69 232 ALA A CA 1
ATOM 1837 C C . ALA A 1 232 ? -6.073 7.905 -9.881 1.00 92.69 232 ALA A C 1
ATOM 1839 O O . ALA A 1 232 ? -5.608 7.721 -11.002 1.00 92.69 232 ALA A O 1
ATOM 1840 N N . THR A 1 233 ? -5.298 8.107 -8.813 1.00 90.81 233 THR A N 1
ATOM 1841 C CA . THR A 1 233 ? -3.831 8.164 -8.883 1.00 90.81 233 THR A CA 1
ATOM 1842 C C . THR A 1 233 ? -3.245 6.832 -9.342 1.00 90.81 233 THR A C 1
ATOM 1844 O O . THR A 1 233 ? -2.387 6.824 -10.217 1.00 90.81 233 THR A O 1
ATOM 1847 N N . TYR A 1 234 ? -3.719 5.710 -8.798 1.00 89.69 234 TYR A N 1
ATOM 1848 C CA . TYR A 1 234 ? -3.254 4.378 -9.180 1.00 89.69 234 TYR A CA 1
ATOM 1849 C C . TYR A 1 234 ? -3.571 4.078 -10.638 1.00 89.69 234 TYR A C 1
ATOM 1851 O O . TYR A 1 234 ? -2.659 3.683 -11.347 1.00 89.69 234 TYR A O 1
ATOM 1859 N N . ILE A 1 235 ? -4.792 4.355 -11.111 1.00 90.19 235 ILE A N 1
ATOM 1860 C CA . ILE A 1 235 ? -5.144 4.172 -12.528 1.00 90.19 235 ILE A CA 1
ATOM 1861 C C . ILE A 1 235 ? -4.251 5.021 -13.428 1.00 90.19 235 ILE A C 1
ATOM 1863 O O . ILE A 1 235 ? -3.713 4.516 -14.412 1.00 90.19 235 ILE A O 1
ATOM 1867 N N . ILE A 1 236 ? -4.086 6.306 -13.104 1.00 91.38 236 ILE A N 1
ATOM 1868 C CA . ILE A 1 236 ? -3.284 7.210 -13.930 1.00 91.38 236 ILE A CA 1
ATOM 1869 C C . ILE A 1 236 ? -1.838 6.724 -13.969 1.00 91.38 236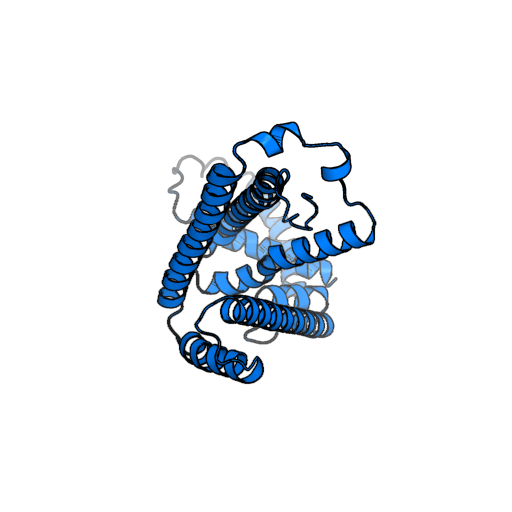 ILE A C 1
ATOM 1871 O O . ILE A 1 236 ? -1.296 6.567 -15.054 1.00 91.38 236 ILE A O 1
ATOM 1875 N N . LEU A 1 237 ? -1.215 6.452 -12.822 1.00 90.00 237 LEU A N 1
ATOM 1876 C CA . LEU A 1 237 ? 0.193 6.058 -12.774 1.00 90.00 237 LEU A CA 1
ATOM 1877 C C . LEU A 1 237 ? 0.436 4.663 -13.362 1.00 90.00 237 LEU A C 1
ATOM 1879 O O . LEU A 1 237 ? 1.418 4.492 -14.084 1.00 90.00 237 LEU A O 1
ATOM 1883 N N . SER A 1 238 ? -0.449 3.694 -13.095 1.00 85.62 238 SER A N 1
ATOM 1884 C CA . SER A 1 238 ? -0.310 2.319 -13.591 1.00 85.62 238 SER A CA 1
ATOM 1885 C C . SER A 1 238 ? -0.474 2.228 -15.102 1.00 85.62 238 SER A C 1
ATOM 1887 O O . SER A 1 238 ? 0.145 1.372 -15.715 1.00 85.62 238 SER A O 1
ATOM 1889 N N . ASN A 1 239 ? -1.267 3.113 -15.710 1.00 88.25 239 ASN A N 1
ATOM 1890 C CA . ASN A 1 239 ? -1.450 3.129 -17.158 1.00 88.25 239 ASN A CA 1
ATOM 1891 C C . ASN A 1 239 ? -0.437 4.049 -17.847 1.00 88.25 239 ASN A C 1
ATOM 1893 O O . ASN A 1 239 ? 0.226 3.653 -18.802 1.00 88.25 239 ASN A O 1
ATOM 1897 N N . LEU A 1 240 ? -0.284 5.280 -17.355 1.00 89.50 240 LEU A N 1
ATOM 1898 C CA . LEU A 1 240 ? 0.494 6.318 -18.028 1.00 89.50 240 LEU A CA 1
ATOM 1899 C C . LEU A 1 240 ? 1.980 5.965 -18.127 1.00 89.50 240 LEU A C 1
ATOM 1901 O O . LEU A 1 240 ? 2.573 6.139 -19.190 1.00 89.50 240 LEU A O 1
ATOM 1905 N N . ILE A 1 241 ? 2.587 5.486 -17.037 1.00 89.12 241 ILE A N 1
ATOM 1906 C CA . ILE A 1 241 ? 4.032 5.232 -17.009 1.00 89.12 241 ILE A CA 1
ATOM 1907 C C . ILE A 1 241 ? 4.399 4.065 -17.936 1.00 89.12 241 ILE A C 1
ATOM 1909 O O . ILE A 1 241 ? 5.235 4.279 -18.812 1.00 89.12 241 ILE A O 1
ATOM 1913 N N . PRO A 1 242 ? 3.779 2.872 -17.847 1.00 86.88 242 PRO A N 1
ATOM 1914 C CA . PRO A 1 242 ? 4.103 1.780 -18.763 1.00 86.88 242 PRO A CA 1
ATOM 1915 C C . PRO A 1 242 ? 3.884 2.135 -20.236 1.00 86.88 242 PRO A C 1
ATOM 1917 O O . PRO A 1 242 ? 4.730 1.804 -21.062 1.00 86.88 242 PRO A O 1
ATOM 1920 N N . ILE A 1 243 ? 2.814 2.872 -20.568 1.00 88.50 243 ILE A N 1
ATOM 1921 C CA . ILE A 1 243 ? 2.550 3.300 -21.951 1.00 88.50 243 ILE A CA 1
ATOM 1922 C C . ILE A 1 243 ? 3.681 4.191 -22.477 1.00 88.50 243 ILE A C 1
ATOM 1924 O O . ILE A 1 243 ? 4.146 3.974 -23.593 1.00 88.50 243 ILE A O 1
ATOM 1928 N N . ILE A 1 244 ? 4.158 5.167 -21.695 1.00 89.56 244 ILE A N 1
ATOM 1929 C CA . ILE A 1 244 ? 5.258 6.057 -22.117 1.00 89.56 244 ILE A CA 1
ATOM 1930 C C . ILE A 1 244 ? 6.536 5.259 -22.420 1.00 89.56 244 ILE A C 1
ATOM 1932 O O . ILE A 1 244 ? 7.244 5.572 -23.375 1.00 89.56 244 ILE A O 1
ATOM 1936 N N . PHE A 1 245 ? 6.823 4.220 -21.633 1.00 88.94 245 PHE A N 1
ATOM 1937 C CA . PHE A 1 245 ? 8.037 3.407 -21.765 1.00 88.94 245 PHE A CA 1
ATOM 1938 C C . PHE A 1 245 ? 7.885 2.205 -22.710 1.00 88.94 245 PHE A C 1
ATOM 1940 O O . PHE A 1 245 ? 8.866 1.505 -22.959 1.00 88.94 245 PHE A O 1
ATOM 1947 N N . LEU A 1 246 ? 6.700 1.986 -23.285 1.00 85.19 246 LEU A N 1
ATOM 1948 C CA . LEU A 1 246 ? 6.421 0.890 -24.217 1.00 85.19 246 LEU A CA 1
ATOM 1949 C C . LEU A 1 246 ? 7.368 0.837 -25.441 1.00 85.19 246 LEU A C 1
ATOM 1951 O O . LEU A 1 246 ? 7.762 -0.266 -25.820 1.00 85.19 246 LEU A O 1
ATOM 1955 N N . PRO A 1 247 ? 7.788 1.970 -26.051 1.00 82.31 247 PRO A N 1
ATOM 1956 C CA . PRO A 1 247 ? 8.753 1.966 -27.158 1.00 82.31 247 PRO A CA 1
ATOM 1957 C C . PRO A 1 247 ? 10.194 1.630 -26.738 1.00 82.31 247 PRO A C 1
ATOM 1959 O O . PRO A 1 247 ? 11.048 1.422 -27.601 1.00 82.31 247 PRO A O 1
ATOM 1962 N N . GLY A 1 248 ? 10.496 1.649 -25.437 1.00 72.81 248 GLY A N 1
ATOM 1963 C CA . GLY A 1 248 ? 11.851 1.531 -24.916 1.00 72.81 248 GLY A CA 1
ATOM 1964 C C . GLY A 1 248 ? 12.415 0.110 -24.971 1.00 72.81 248 GLY A C 1
ATOM 1965 O O . GLY A 1 248 ? 11.709 -0.884 -24.818 1.00 72.81 248 GLY A O 1
ATOM 1966 N N . VAL A 1 249 ? 13.740 0.012 -25.126 1.00 59.22 249 VAL A N 1
ATOM 1967 C CA . VAL A 1 249 ? 14.488 -1.260 -25.029 1.00 59.22 249 VAL A CA 1
ATOM 1968 C C . VAL A 1 249 ? 14.453 -1.805 -23.594 1.00 59.22 249 VAL A C 1
ATOM 1970 O O . VAL A 1 249 ? 14.459 -3.015 -23.372 1.00 59.22 249 VAL A O 1
ATOM 1973 N N . HIS A 1 250 ? 14.360 -0.906 -22.611 1.00 58.06 250 HIS A N 1
ATOM 1974 C CA . HIS A 1 250 ? 14.084 -1.233 -21.219 1.00 58.06 250 HIS A CA 1
ATOM 1975 C C . HIS A 1 250 ? 12.581 -1.443 -21.037 1.00 58.06 250 HIS A C 1
ATOM 1977 O O . HIS A 1 250 ? 11.871 -0.544 -20.590 1.00 58.06 250 HIS A O 1
ATOM 1983 N N . LYS A 1 251 ? 12.095 -2.630 -21.411 1.00 56.06 251 LYS A N 1
ATOM 1984 C CA . LYS A 1 251 ? 10.721 -3.030 -21.108 1.00 56.06 251 LYS A CA 1
ATOM 1985 C C . LYS A 1 251 ? 10.527 -2.976 -19.597 1.00 56.06 251 LYS A C 1
ATOM 1987 O O . LYS A 1 251 ? 11.197 -3.689 -18.851 1.00 56.06 251 LYS A O 1
ATOM 1992 N N . ILE A 1 252 ? 9.627 -2.109 -19.147 1.00 57.72 252 ILE A N 1
ATOM 1993 C CA . ILE A 1 252 ? 9.061 -2.235 -17.811 1.00 57.72 252 ILE A CA 1
ATOM 1994 C C . ILE A 1 252 ? 8.177 -3.477 -17.889 1.00 57.72 252 ILE A C 1
ATOM 1996 O O . ILE A 1 252 ? 7.089 -3.423 -18.458 1.00 57.72 252 ILE A O 1
ATOM 2000 N N . ASP A 1 253 ? 8.677 -4.609 -17.390 1.00 49.34 253 ASP A N 1
ATOM 2001 C CA . ASP A 1 253 ? 7.875 -5.819 -17.210 1.00 49.34 253 ASP A CA 1
ATOM 2002 C C . ASP A 1 253 ? 6.866 -5.556 -16.083 1.00 49.34 253 ASP A C 1
ATOM 2004 O O . ASP A 1 253 ? 7.085 -5.869 -14.913 1.00 49.34 253 ASP A O 1
ATOM 2008 N N . GLY A 1 254 ? 5.777 -4.890 -16.444 1.00 47.94 254 GLY A N 1
ATOM 2009 C CA . GLY A 1 254 ? 4.628 -4.622 -15.600 1.00 47.94 254 GLY A CA 1
ATOM 2010 C C . GLY A 1 254 ? 3.400 -4.583 -16.490 1.00 47.94 254 GLY A C 1
ATOM 2011 O O . GLY A 1 254 ? 3.328 -3.760 -17.403 1.00 47.94 254 GLY A O 1
ATOM 2012 N N . ASP A 1 255 ? 2.468 -5.503 -16.254 1.00 42.59 255 ASP A N 1
ATOM 2013 C CA . ASP A 1 255 ? 1.168 -5.465 -16.913 1.00 42.59 255 ASP A CA 1
ATOM 2014 C C . ASP A 1 255 ? 0.470 -4.145 -16.528 1.00 42.59 255 ASP A C 1
ATOM 2016 O O . ASP A 1 255 ? 0.570 -3.664 -15.396 1.00 42.59 255 ASP A O 1
ATOM 2020 N N . VAL A 1 256 ? -0.159 -3.504 -17.516 1.00 45.81 256 VAL A N 1
ATOM 2021 C CA . VAL A 1 256 ? -0.741 -2.149 -17.404 1.00 45.81 256 VAL A CA 1
ATOM 2022 C C . VAL A 1 256 ? -2.004 -2.153 -16.520 1.00 45.81 256 VAL A C 1
ATOM 2024 O O . VAL A 1 256 ? -2.466 -1.106 -16.048 1.00 45.81 256 VAL A O 1
ATOM 2027 N N . LEU A 1 257 ? -2.528 -3.354 -16.257 1.00 37.09 257 LEU A N 1
ATOM 2028 C CA . LEU A 1 257 ? -3.733 -3.643 -15.496 1.00 37.09 257 LEU A CA 1
ATOM 2029 C C . LEU A 1 257 ? -3.547 -4.761 -14.483 1.00 37.09 257 LEU A C 1
ATOM 2031 O O . LEU A 1 257 ? -2.654 -5.621 -14.639 1.00 37.09 257 LEU A O 1
#

Radius of gyration: 26.06 Å; Cα contacts (8 Å, |Δi|>4): 121; chains: 1; bounding box: 78×44×61 Å

Foldseek 3Di:
DLVVQLVVVVVVVVVVLVVVVCPPDPDDPPVVPPVPPVVPVVVVVVVVVVVVVVVVVVPDDQPPPPQFPVLNSLCSRPNPVSNVVVVVVVVVLVVVVVVVVLVVQLVVCVVDPNDPVDSVVSSVVVVVVVVVLVVDPDVVVVVVVVVVVVVVVVVVLVVLLVVLCVVQNQVLVVVDDPCLQDQPDPVLVVVVVVVVCSLLVCVVVLSVCLVVDPCSSCSVVVNVVVVVVVVVVCLCSLQSNQSSCVVPPPRPPHRSD

pLDDT: mean 77.36, std 15.61, range [37.09, 94.5]

Sequence (257 aa):
DRLVKCLYYIEENKIYNVSKSRGHRKTSSLRRRMFKKMDSSRIRIDEEMVKDTSLLISNIESPPQNTNTFGQVSWYAFGNVGLWFLDTIMLMLMFGILIAYQGAIIGFIKNTPLTMGSSLIDSLMSLIVIIPICSVTNLQSVAKFSAFGIIFMLGTFFVIAGYGINEYGLAGFSLISEEHLWPKDLTAASNWFGVAAFGYGVVPFTYNIRESMSKPELMNHATQNALWLVFATYIILSNLIPIIFLPGVHKIDGDVL